Protein AF-A0A5W4PQY3-F1 (afdb_monomer)

Secondary structure (DSSP, 8-state):
---GGGGG-GGGS-BPPP-TTS---BPEEEEEEETTEEEEEEEEEEEETTEEEEEEE-HHHHHHHHHHHHHHTT-SS-EEEEEEE--SSSPPEEEEEEE-TT--EEEEEEEEETTTEEEEEEEE-PPPTT---EETTEEPPHHHHHHHHHHHHHHHHHHHHHHHHHHB------------------------------------PPPPPP---GGGG-

Structure (mmCIF, N/CA/C/O backbone):
data_AF-A0A5W4PQY3-F1
#
_entry.id   AF-A0A5W4PQY3-F1
#
loop_
_atom_site.group_PDB
_atom_site.id
_atom_site.type_symbol
_atom_site.label_atom_id
_atom_site.label_alt_id
_atom_site.label_comp_id
_atom_site.label_asym_id
_atom_site.label_entity_id
_atom_site.label_seq_id
_atom_site.pdbx_PDB_ins_code
_atom_site.Cartn_x
_atom_site.Cartn_y
_atom_site.Cartn_z
_atom_site.occupancy
_atom_site.B_iso_or_equiv
_atom_site.auth_seq_id
_atom_site.auth_comp_id
_atom_site.auth_asym_id
_atom_site.auth_atom_id
_atom_site.pdbx_PDB_model_num
ATOM 1 N N . MET A 1 1 ? -7.230 -20.351 -12.376 1.00 60.62 1 MET A N 1
ATOM 2 C CA . MET A 1 1 ? -7.470 -19.137 -13.188 1.00 60.62 1 MET A CA 1
ATOM 3 C C . MET A 1 1 ? -8.103 -18.070 -12.304 1.00 60.62 1 MET A C 1
ATOM 5 O O . MET A 1 1 ? -9.189 -18.294 -11.779 1.00 60.62 1 MET A O 1
ATOM 9 N N . ILE A 1 2 ? -7.406 -16.957 -12.074 1.00 67.31 2 ILE A N 1
ATOM 10 C CA . ILE A 1 2 ? -7.888 -15.862 -11.216 1.00 67.31 2 ILE A CA 1
ATOM 11 C C . ILE A 1 2 ? -8.865 -14.979 -12.002 1.00 67.31 2 ILE A C 1
ATOM 13 O O . ILE A 1 2 ? -8.592 -14.621 -13.146 1.00 67.31 2 ILE A O 1
ATOM 17 N N . ASN A 1 3 ? -10.001 -14.622 -11.389 1.00 73.69 3 ASN A N 1
ATOM 18 C CA . ASN A 1 3 ? -10.955 -13.672 -11.964 1.00 73.69 3 ASN A CA 1
ATOM 19 C C . ASN A 1 3 ? -10.299 -12.289 -12.088 1.00 73.69 3 ASN A C 1
ATOM 21 O O . ASN A 1 3 ? -10.125 -11.610 -11.081 1.00 73.69 3 ASN A O 1
ATOM 25 N N . GLN A 1 4 ? -9.967 -11.859 -13.307 1.00 73.00 4 GLN A N 1
ATOM 26 C CA . GLN A 1 4 ? -9.269 -10.590 -13.533 1.00 73.00 4 GLN A CA 1
ATOM 27 C C . GLN A 1 4 ? -10.113 -9.344 -13.214 1.00 73.00 4 GLN A C 1
ATOM 29 O O . GLN A 1 4 ? -9.564 -8.263 -13.010 1.00 73.00 4 GLN A O 1
ATOM 34 N N . GLU A 1 5 ? -11.434 -9.468 -13.081 1.00 77.38 5 GLU A N 1
ATOM 35 C CA . GLU A 1 5 ? -12.278 -8.349 -12.648 1.00 77.38 5 GLU A CA 1
ATOM 36 C C . GLU A 1 5 ? -11.970 -7.917 -11.206 1.00 77.38 5 GLU A C 1
ATOM 38 O O . GLU A 1 5 ? -12.204 -6.764 -10.845 1.00 77.38 5 GLU A O 1
ATOM 43 N N . ILE A 1 6 ? -11.356 -8.794 -10.399 1.00 75.44 6 ILE A N 1
ATOM 44 C CA . ILE A 1 6 ? -10.939 -8.466 -9.031 1.00 75.44 6 ILE A CA 1
ATOM 45 C C . ILE A 1 6 ? -9.954 -7.288 -8.993 1.00 75.44 6 ILE A C 1
ATOM 47 O O . ILE A 1 6 ? -9.989 -6.485 -8.065 1.00 75.44 6 ILE A O 1
ATOM 51 N N . PHE A 1 7 ? -9.128 -7.117 -10.035 1.00 71.31 7 PHE A N 1
ATOM 52 C CA . PHE A 1 7 ? -8.169 -6.014 -10.118 1.00 71.31 7 PHE A CA 1
ATOM 53 C C . PHE A 1 7 ? -8.853 -4.643 -10.285 1.00 71.31 7 PHE A C 1
ATOM 55 O O . PHE A 1 7 ? -8.230 -3.585 -10.127 1.00 71.31 7 PHE A O 1
ATOM 62 N N . LYS A 1 8 ? -10.152 -4.625 -10.610 1.00 77.38 8 LYS A N 1
ATOM 63 C CA . LYS A 1 8 ? -10.931 -3.394 -10.782 1.00 77.38 8 LYS A CA 1
ATOM 64 C C . LYS A 1 8 ? -11.553 -2.900 -9.478 1.00 77.38 8 LYS A C 1
ATOM 66 O O . LYS A 1 8 ? -11.796 -1.696 -9.377 1.00 77.38 8 LYS A O 1
ATOM 71 N N . ASP A 1 9 ? -11.741 -3.756 -8.473 1.00 84.44 9 ASP A N 1
ATOM 72 C CA . ASP A 1 9 ? -12.321 -3.340 -7.194 1.00 84.44 9 ASP A CA 1
ATOM 73 C C . ASP A 1 9 ? -11.346 -2.454 -6.412 1.00 84.44 9 ASP A C 1
ATOM 75 O O . ASP A 1 9 ? -10.331 -2.906 -5.887 1.00 84.44 9 ASP A O 1
ATOM 79 N N . LYS A 1 10 ? -11.666 -1.161 -6.325 1.00 84.50 10 LYS A N 1
ATOM 80 C CA . LYS A 1 10 ? -10.823 -0.154 -5.674 1.00 84.50 10 LYS A CA 1
ATOM 81 C C . LYS A 1 10 ? -10.609 -0.397 -4.180 1.00 84.50 10 LYS A C 1
ATOM 83 O O . LYS A 1 10 ? -9.601 0.066 -3.656 1.00 84.50 10 LYS A O 1
ATOM 88 N N . TRP A 1 11 ? -11.539 -1.068 -3.496 1.00 84.69 11 TRP A N 1
ATOM 89 C CA . TRP A 1 11 ? -11.459 -1.283 -2.048 1.00 84.69 11 TRP A CA 1
ATOM 90 C C . TRP A 1 11 ? -10.474 -2.391 -1.679 1.00 84.69 11 TRP A C 1
ATOM 92 O O . TRP A 1 11 ? -10.085 -2.503 -0.521 1.00 84.69 11 TRP A O 1
ATOM 102 N N . LEU A 1 12 ? -10.014 -3.156 -2.672 1.00 86.19 12 LEU A N 1
ATOM 10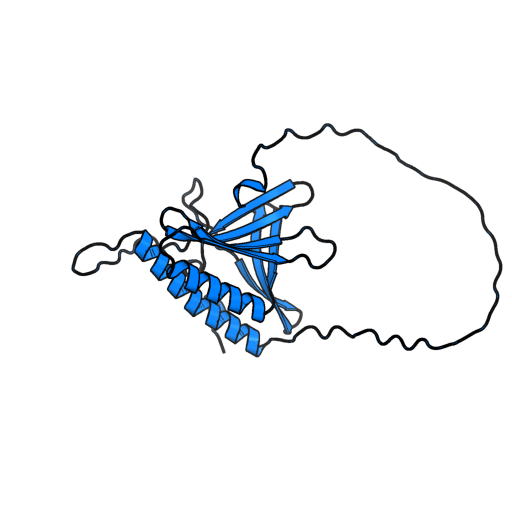3 C CA . LEU A 1 12 ? -8.934 -4.126 -2.521 1.00 86.19 12 LEU A CA 1
ATOM 104 C C . LEU A 1 12 ? -7.543 -3.494 -2.615 1.00 86.19 12 LEU A C 1
ATOM 106 O O . LEU A 1 12 ? -6.564 -4.225 -2.574 1.00 86.19 12 LEU A O 1
ATOM 110 N N . TYR A 1 13 ? -7.444 -2.170 -2.752 1.00 93.31 13 TYR A N 1
ATOM 111 C CA . TYR A 1 13 ? -6.189 -1.435 -2.895 1.00 93.31 13 TYR A CA 1
ATOM 112 C C . TYR A 1 13 ? -6.076 -0.337 -1.835 1.00 93.31 13 TYR A C 1
ATOM 114 O O . TYR A 1 13 ? -7.097 0.213 -1.410 1.00 93.31 13 TYR A O 1
ATOM 122 N N . PRO A 1 14 ? -4.851 0.049 -1.441 1.00 96.31 14 PRO A N 1
ATOM 123 C CA . PRO A 1 14 ? -4.657 1.260 -0.665 1.00 96.31 14 PRO A CA 1
ATOM 124 C C . PRO A 1 14 ? -5.004 2.480 -1.528 1.00 96.31 14 PRO A C 1
ATOM 126 O O . PRO A 1 14 ? -4.797 2.502 -2.747 1.00 96.31 14 PRO A O 1
ATOM 129 N N . GLN A 1 15 ? -5.562 3.501 -0.891 1.00 95.81 15 GLN A N 1
ATOM 130 C CA . GLN A 1 15 ? -6.154 4.657 -1.55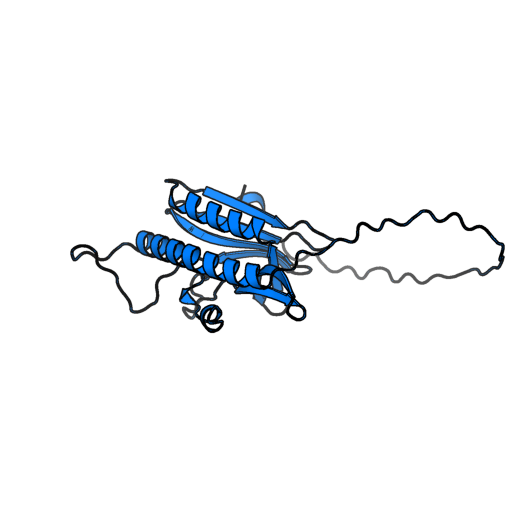0 1.00 95.81 15 GLN A CA 1
ATOM 131 C C . GLN A 1 15 ? -5.590 5.959 -0.998 1.00 95.81 15 GLN A C 1
ATOM 133 O O . GLN A 1 15 ? -5.249 6.050 0.174 1.00 95.81 15 GLN A O 1
ATOM 138 N N . THR A 1 16 ? -5.514 6.993 -1.828 1.00 95.88 16 THR A N 1
ATOM 139 C CA . THR A 1 16 ? -5.191 8.338 -1.357 1.00 95.88 16 THR A CA 1
ATOM 140 C C . THR A 1 16 ? -6.191 8.789 -0.300 1.00 95.88 16 THR A C 1
ATOM 142 O O . THR A 1 16 ? -7.350 8.365 -0.314 1.00 95.88 16 THR A O 1
ATOM 145 N N . GLU A 1 17 ? -5.784 9.749 0.524 1.00 92.25 17 GLU A N 1
ATOM 146 C CA . GLU A 1 17 ? -6.751 10.560 1.257 1.00 92.25 17 GLU A CA 1
ATOM 147 C C . GLU A 1 17 ? -7.801 11.159 0.304 1.00 92.25 17 GLU A C 1
ATOM 149 O O . GLU A 1 17 ? -7.513 11.355 -0.893 1.00 92.25 17 GLU A O 1
ATOM 154 N N . PRO A 1 18 ? -9.019 11.425 0.803 1.00 90.75 18 PRO A N 1
ATOM 155 C CA . PRO A 1 18 ? -10.056 12.062 0.011 1.00 90.75 18 PRO A CA 1
ATOM 156 C C . PRO A 1 18 ? -9.611 13.437 -0.508 1.00 90.75 18 PRO A C 1
ATOM 158 O O . PRO A 1 18 ? -9.044 14.238 0.230 1.00 90.75 18 PRO A O 1
ATOM 161 N N . ASP A 1 19 ? -9.889 13.721 -1.780 1.00 89.69 19 ASP A N 1
ATOM 162 C CA . ASP A 1 19 ? -9.742 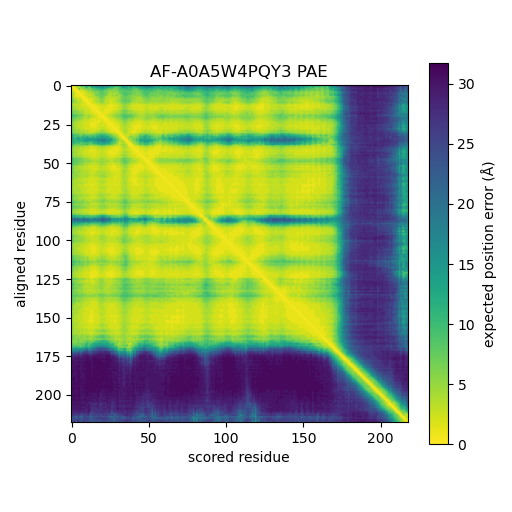15.064 -2.344 1.00 89.69 19 ASP A CA 1
ATOM 163 C C . ASP A 1 19 ? -10.828 16.023 -1.809 1.00 89.69 19 ASP A C 1
ATOM 165 O O . ASP A 1 19 ? -11.709 15.637 -1.039 1.00 89.69 19 ASP A O 1
ATOM 169 N N . GLN A 1 20 ? -10.813 17.283 -2.255 1.00 89.56 20 GLN A N 1
ATOM 170 C CA . GLN A 1 20 ? -11.826 18.286 -1.881 1.00 89.56 20 GLN A CA 1
ATOM 171 C C . GLN A 1 20 ? -13.267 17.877 -2.247 1.00 89.56 20 GLN A C 1
ATOM 173 O O . GLN A 1 20 ? -14.223 18.415 -1.698 1.00 89.56 20 GLN A O 1
ATOM 178 N N . GLN A 1 21 ? -13.437 16.920 -3.163 1.00 90.62 21 GLN A N 1
ATOM 179 C CA . GLN A 1 21 ? -14.727 16.355 -3.568 1.00 90.62 21 GLN A CA 1
ATOM 180 C C . GLN A 1 21 ? -15.010 15.013 -2.871 1.00 90.62 21 GLN A C 1
ATOM 182 O O . GLN A 1 21 ? -15.917 14.278 -3.263 1.00 90.62 21 GLN A O 1
ATOM 187 N N . ASN A 1 22 ? -14.240 14.684 -1.830 1.00 85.94 22 ASN A N 1
ATOM 188 C CA . ASN A 1 22 ? -14.333 13.463 -1.042 1.00 85.94 22 ASN A CA 1
ATOM 189 C C . ASN A 1 22 ? -14.115 12.170 -1.862 1.00 85.94 22 ASN A C 1
ATOM 191 O O . ASN A 1 22 ? -14.629 11.094 -1.513 1.00 85.94 22 ASN A O 1
ATOM 195 N N . ARG A 1 23 ? -13.366 12.270 -2.968 1.00 89.00 23 ARG A N 1
ATOM 196 C CA . ARG A 1 23 ? -13.000 11.150 -3.842 1.00 89.00 23 ARG A CA 1
ATOM 197 C C . ARG A 1 23 ? -11.608 10.651 -3.504 1.00 89.00 23 ARG A C 1
ATOM 199 O O . ARG A 1 23 ? -10.696 11.426 -3.246 1.00 89.00 23 ARG A O 1
ATOM 206 N N . THR A 1 24 ? -11.436 9.345 -3.589 1.00 92.38 24 THR A N 1
ATOM 207 C CA . THR A 1 24 ? -10.166 8.661 -3.357 1.00 92.38 24 THR A CA 1
ATOM 208 C C . THR A 1 24 ? -9.679 8.019 -4.651 1.00 92.38 24 THR A C 1
ATOM 210 O O . THR A 1 24 ? -10.480 7.637 -5.512 1.00 92.38 24 THR A O 1
ATOM 213 N N . ARG A 1 25 ? -8.359 7.892 -4.806 1.00 92.88 25 ARG A N 1
ATOM 214 C CA . ARG A 1 25 ? -7.731 7.184 -5.931 1.00 92.88 25 ARG A CA 1
ATOM 215 C C . ARG A 1 25 ? -6.921 6.012 -5.401 1.00 92.88 25 ARG A C 1
ATOM 217 O O . ARG A 1 25 ? -6.204 6.170 -4.421 1.00 92.88 25 ARG A O 1
ATOM 224 N N . LYS A 1 26 ? -7.022 4.846 -6.036 1.00 94.12 26 LYS A N 1
ATOM 225 C CA . LYS A 1 26 ? -6.205 3.686 -5.662 1.00 94.12 26 LYS A CA 1
ATOM 226 C C . LYS A 1 26 ? -4.761 3.840 -6.139 1.00 94.12 26 LYS A C 1
ATOM 228 O O . LYS A 1 26 ? -4.518 4.487 -7.160 1.00 94.12 26 LYS A O 1
ATOM 233 N N . LEU A 1 27 ? -3.828 3.205 -5.437 1.00 95.88 27 LEU A N 1
ATOM 234 C CA . LEU A 1 27 ? -2.533 2.856 -6.015 1.00 95.88 27 LEU A CA 1
ATOM 235 C C . LEU A 1 27 ? -2.781 1.828 -7.123 1.00 95.88 27 LEU A C 1
ATOM 237 O O . LEU A 1 27 ? -3.397 0.790 -6.873 1.00 95.88 27 LEU A O 1
ATOM 241 N N . ASN A 1 28 ? -2.332 2.107 -8.345 1.00 93.31 28 ASN A N 1
ATOM 242 C CA . ASN A 1 28 ? -2.475 1.140 -9.426 1.00 93.31 28 ASN A CA 1
ATOM 243 C C . ASN A 1 28 ? -1.415 0.057 -9.252 1.00 93.31 28 ASN A C 1
ATOM 245 O O . ASN A 1 28 ? -0.233 0.381 -9.157 1.00 93.31 28 ASN A O 1
ATOM 249 N N . ILE A 1 29 ? -1.843 -1.204 -9.223 1.00 91.44 29 ILE A N 1
ATOM 250 C CA . ILE A 1 29 ? -0.957 -2.367 -9.186 1.00 91.44 29 ILE A CA 1
ATOM 251 C C . ILE A 1 29 ? -1.429 -3.326 -10.268 1.00 91.44 29 ILE A C 1
ATOM 253 O O . ILE A 1 29 ? -2.561 -3.814 -10.213 1.00 91.44 29 ILE A O 1
ATOM 257 N N . GLU A 1 30 ? -0.573 -3.560 -11.252 1.00 87.56 30 GLU A N 1
ATOM 258 C CA . GLU A 1 30 ? -0.889 -4.352 -12.437 1.00 87.56 30 GLU A CA 1
ATOM 259 C C . GLU A 1 30 ? 0.306 -5.225 -12.845 1.00 87.56 30 GLU A C 1
ATOM 261 O O . GLU A 1 30 ? 1.456 -4.815 -12.653 1.00 87.56 30 GLU A O 1
ATOM 266 N N . PRO A 1 31 ? 0.069 -6.427 -13.396 1.00 85.12 31 PRO A N 1
ATOM 267 C CA . PRO A 1 31 ? 1.108 -7.178 -14.089 1.00 85.12 31 PRO A CA 1
ATOM 268 C C . PRO A 1 31 ? 1.670 -6.334 -15.242 1.00 85.12 31 PRO A C 1
ATOM 270 O O . PRO A 1 31 ? 0.906 -5.775 -16.029 1.00 85.12 31 PRO A O 1
ATOM 273 N N . ASN A 1 32 ? 2.993 -6.231 -15.357 1.00 82.19 32 ASN A N 1
ATOM 274 C CA . ASN A 1 32 ? 3.639 -5.617 -16.516 1.00 82.19 32 ASN A CA 1
ATOM 275 C C . ASN A 1 32 ? 3.676 -6.626 -17.671 1.00 82.19 32 ASN A C 1
ATOM 277 O O . ASN A 1 32 ? 4.706 -7.256 -17.919 1.00 82.19 32 ASN A O 1
ATOM 281 N N . ASP A 1 33 ? 2.516 -6.825 -18.290 1.00 73.06 33 ASP A N 1
ATOM 282 C CA . ASP A 1 33 ? 2.299 -7.761 -19.390 1.00 73.06 33 ASP A CA 1
ATOM 283 C C . ASP A 1 33 ? 2.787 -7.157 -20.714 1.00 73.06 33 ASP A C 1
ATOM 285 O O . ASP A 1 33 ? 2.400 -6.046 -21.094 1.00 73.06 33 ASP A O 1
ATOM 289 N N . PHE A 1 34 ? 3.646 -7.892 -21.415 1.00 67.69 34 PHE A N 1
ATOM 290 C CA . PHE A 1 34 ? 4.034 -7.611 -22.786 1.00 67.69 34 PHE A CA 1
ATOM 291 C C . PHE A 1 34 ? 3.858 -8.882 -23.623 1.00 67.69 34 PHE A C 1
ATOM 293 O O . PHE A 1 34 ? 4.607 -9.844 -23.481 1.00 67.69 34 PHE A O 1
ATOM 300 N N . ASN A 1 35 ? 2.870 -8.879 -24.524 1.00 66.19 35 ASN A N 1
ATOM 301 C CA . ASN A 1 35 ? 2.546 -10.004 -25.411 1.00 66.19 35 ASN A CA 1
ATOM 302 C C . ASN A 1 35 ? 2.241 -11.337 -24.689 1.00 66.19 35 ASN A C 1
ATOM 304 O O . ASN A 1 35 ? 2.515 -12.405 -25.233 1.00 66.19 35 ASN A O 1
ATOM 308 N N . GLY A 1 36 ? 1.641 -11.292 -23.494 1.00 64.81 36 GLY A N 1
ATOM 309 C CA . GLY A 1 36 ? 1.283 -12.472 -22.700 1.00 64.81 36 GLY A CA 1
ATOM 310 C C . GLY A 1 36 ? 2.377 -12.932 -21.736 1.00 64.81 36 GLY A C 1
ATOM 311 O O . GLY A 1 36 ? 2.120 -13.810 -20.910 1.00 64.81 36 GLY A O 1
ATOM 312 N N . ASP A 1 37 ? 3.556 -12.313 -21.808 1.00 68.94 37 ASP A N 1
ATOM 313 C CA . ASP A 1 37 ? 4.675 -12.553 -20.910 1.00 68.94 37 ASP A CA 1
ATOM 314 C C . ASP A 1 37 ? 4.727 -11.451 -19.862 1.00 68.94 37 ASP A C 1
ATOM 316 O O . ASP A 1 37 ? 4.658 -10.262 -20.180 1.00 68.94 37 ASP A O 1
ATOM 320 N N . VAL A 1 38 ? 4.852 -11.840 -18.594 1.00 75.31 38 VAL A N 1
ATOM 321 C CA . VAL A 1 38 ? 4.927 -10.876 -17.499 1.00 75.31 38 VAL A CA 1
ATOM 322 C C . VAL A 1 38 ? 6.289 -10.945 -16.826 1.00 75.31 38 VAL A C 1
ATOM 324 O O . VAL A 1 38 ? 6.689 -11.983 -16.302 1.00 75.31 38 VAL A O 1
ATOM 327 N N . GLU A 1 39 ? 6.986 -9.810 -16.805 1.00 78.31 39 GLU A N 1
ATOM 328 C CA . GLU A 1 39 ? 8.339 -9.703 -16.241 1.00 78.31 39 GLU A CA 1
ATOM 329 C C . GLU A 1 39 ? 8.352 -9.123 -14.816 1.00 78.31 39 GLU A C 1
ATOM 331 O O . GLU A 1 39 ? 9.280 -9.363 -14.048 1.00 78.31 39 GLU A O 1
ATOM 336 N N . THR A 1 40 ? 7.361 -8.302 -14.455 1.00 86.81 40 THR A N 1
ATOM 337 C CA . THR A 1 40 ? 7.310 -7.576 -13.170 1.00 86.81 40 THR A CA 1
ATOM 338 C C . THR A 1 40 ? 5.870 -7.240 -12.772 1.00 86.81 40 THR A C 1
ATOM 340 O O . THR A 1 40 ? 4.970 -7.259 -13.610 1.00 86.81 40 THR A O 1
ATOM 343 N N . MET A 1 41 ? 5.650 -6.870 -11.508 1.00 90.00 41 MET A N 1
ATOM 344 C CA . MET A 1 41 ? 4.483 -6.076 -11.109 1.00 90.00 41 MET A CA 1
ATOM 345 C C . MET A 1 41 ? 4.826 -4.597 -11.175 1.00 90.00 41 MET A C 1
ATOM 347 O O . MET A 1 41 ? 5.875 -4.169 -10.691 1.00 90.00 41 MET A O 1
ATOM 351 N N . LYS A 1 42 ? 3.909 -3.804 -11.711 1.00 91.38 42 LYS A N 1
ATOM 352 C CA . LYS A 1 42 ? 4.026 -2.356 -11.795 1.00 91.38 42 LYS A CA 1
ATOM 353 C C . LYS A 1 42 ? 3.101 -1.700 -10.780 1.00 91.38 42 LYS A C 1
ATOM 355 O O . LYS A 1 42 ? 1.888 -1.881 -10.824 1.00 91.38 42 LYS A O 1
ATOM 360 N N . PHE A 1 43 ? 3.686 -0.890 -9.910 1.00 94.94 43 PHE A N 1
ATOM 361 C CA . PHE A 1 43 ? 3.010 0.033 -9.010 1.00 94.94 43 PHE A CA 1
ATOM 362 C C . PHE A 1 43 ? 3.071 1.423 -9.631 1.00 94.94 43 PHE A C 1
ATOM 364 O O . PHE A 1 43 ? 4.141 1.874 -10.042 1.00 94.94 43 PHE A O 1
ATOM 371 N N . SER A 1 44 ? 1.943 2.115 -9.748 1.00 95.25 44 SER A N 1
ATOM 372 C CA . SER A 1 44 ? 1.944 3.423 -10.399 1.00 95.25 44 SER A CA 1
ATOM 373 C C . SER A 1 44 ? 0.885 4.381 -9.894 1.00 95.25 44 SER A C 1
ATOM 375 O O . SER A 1 44 ? -0.176 3.995 -9.398 1.00 95.25 44 SER A O 1
ATOM 377 N N . TYR A 1 45 ? 1.186 5.664 -10.061 1.00 96.50 45 TYR A N 1
ATOM 378 C CA . TYR A 1 45 ? 0.262 6.747 -9.780 1.00 96.50 45 TYR A CA 1
ATOM 379 C C . TYR A 1 45 ? 0.519 7.933 -10.706 1.00 96.50 45 TYR A C 1
ATOM 381 O O . TYR A 1 45 ? 1.665 8.245 -11.021 1.00 96.50 45 TYR A O 1
ATOM 389 N N . SER A 1 46 ? -0.558 8.599 -11.122 1.00 95.44 46 SER A N 1
ATOM 390 C CA . SER A 1 46 ? -0.519 9.815 -11.933 1.00 95.44 46 SER A CA 1
ATOM 391 C C . SER A 1 46 ? -1.056 10.992 -11.120 1.00 95.44 46 SER A C 1
ATOM 393 O O . SER A 1 46 ? -2.196 10.965 -10.646 1.00 95.44 46 SER A O 1
ATOM 395 N N . PHE A 1 47 ? -0.221 12.020 -10.977 1.00 93.75 47 PHE A N 1
ATOM 396 C CA . PHE A 1 47 ? -0.557 13.309 -10.366 1.00 93.75 47 PHE A CA 1
ATOM 397 C C . PHE A 1 47 ? -1.331 14.201 -11.343 1.00 93.75 47 PHE A C 1
ATOM 399 O O . PHE A 1 47 ? -2.199 14.971 -10.942 1.00 93.75 47 PHE A O 1
ATOM 406 N N . GLY A 1 48 ? -1.069 14.021 -12.635 1.00 91.81 48 GLY A N 1
ATOM 407 C CA . GLY A 1 48 ? -1.656 14.765 -13.736 1.00 91.81 48 GLY A CA 1
ATOM 408 C C . GLY A 1 48 ? 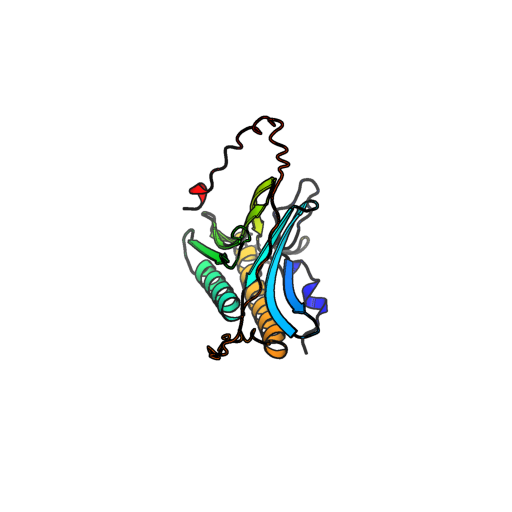-1.203 14.204 -15.082 1.00 91.81 48 GLY A C 1
ATOM 409 O O . GLY A 1 48 ? -0.496 13.192 -15.161 1.00 91.81 48 GLY A O 1
ATOM 410 N N . LYS A 1 49 ? -1.617 14.862 -16.167 1.00 92.00 49 LYS A N 1
ATOM 411 C CA . LYS A 1 49 ? -1.238 14.471 -17.530 1.00 92.00 49 LYS A CA 1
ATOM 412 C C . LYS A 1 49 ? 0.282 14.581 -17.697 1.00 92.00 49 LYS A C 1
ATOM 414 O O . LYS A 1 49 ? 0.822 15.673 -17.622 1.00 92.00 49 LYS A O 1
ATOM 419 N N . GLY A 1 50 ? 0.949 13.454 -17.950 1.00 89.50 50 GLY A N 1
ATOM 420 C CA . GLY A 1 50 ? 2.412 13.387 -18.085 1.00 89.50 50 GLY A CA 1
ATOM 421 C C . GLY A 1 50 ? 3.176 13.298 -16.758 1.00 89.50 50 GLY A C 1
ATOM 422 O O . GLY A 1 50 ? 4.376 13.058 -16.771 1.00 89.50 50 GLY A O 1
ATOM 423 N N . GLU A 1 51 ? 2.490 13.403 -15.618 1.00 93.56 51 GLU A N 1
ATOM 424 C CA . GLU A 1 51 ? 3.102 13.405 -14.287 1.00 93.56 51 GLU A CA 1
ATOM 425 C C . GLU A 1 51 ? 2.860 12.062 -13.591 1.00 93.56 51 GLU A C 1
ATOM 427 O O . GLU A 1 51 ? 2.019 11.944 -12.697 1.00 93.56 51 GLU A O 1
ATOM 432 N N . GLY A 1 52 ? 3.539 11.014 -14.061 1.00 93.75 52 GLY A N 1
ATOM 433 C CA . GLY A 1 52 ? 3.390 9.653 -13.545 1.00 93.75 52 GLY A CA 1
ATOM 434 C C . GLY A 1 52 ? 4.653 9.131 -12.872 1.00 93.75 52 GLY A C 1
ATOM 435 O O . GLY A 1 52 ? 5.746 9.290 -13.407 1.00 93.75 52 GLY A O 1
ATOM 436 N N . LEU A 1 53 ? 4.483 8.446 -11.742 1.00 94.94 53 LEU A N 1
ATOM 437 C CA . LEU A 1 53 ? 5.519 7.611 -11.139 1.00 94.94 53 LEU A CA 1
ATOM 438 C C . LEU A 1 53 ? 5.199 6.138 -11.388 1.00 94.94 53 LEU A C 1
ATOM 440 O O . LEU A 1 53 ? 4.048 5.710 -11.259 1.00 94.94 53 LEU A O 1
ATOM 444 N N . TYR A 1 54 ? 6.232 5.373 -11.736 1.00 93.50 54 TYR A N 1
ATOM 445 C CA . TYR A 1 54 ? 6.131 3.968 -12.114 1.00 93.50 54 TYR A CA 1
ATOM 446 C C . TYR A 1 54 ? 7.248 3.179 -11.437 1.00 93.50 54 TYR A C 1
ATOM 448 O O . TYR A 1 54 ? 8.418 3.333 -11.776 1.00 93.50 54 TYR A O 1
ATOM 456 N N . PHE A 1 55 ? 6.879 2.335 -10.484 1.00 94.12 55 PHE A N 1
ATOM 457 C CA . PHE A 1 55 ? 7.782 1.431 -9.793 1.00 94.12 55 PHE A CA 1
ATOM 458 C C . PHE A 1 55 ? 7.502 0.001 -10.257 1.00 94.12 55 PHE A C 1
ATOM 460 O O . PHE A 1 55 ? 6.443 -0.551 -9.966 1.00 94.12 55 PHE A O 1
ATOM 467 N N . SER A 1 56 ? 8.437 -0.595 -10.993 1.00 90.88 56 SER A N 1
ATOM 468 C CA . SER A 1 56 ? 8.347 -1.994 -11.420 1.00 90.88 56 SER A CA 1
ATOM 469 C C . SER A 1 56 ? 9.218 -2.876 -10.535 1.00 90.88 56 SER A C 1
ATOM 471 O O . SER A 1 56 ? 10.396 -2.569 -10.335 1.00 90.88 56 SER A O 1
ATOM 473 N N . ALA A 1 57 ? 8.647 -3.974 -10.045 1.00 90.81 57 ALA A N 1
ATOM 474 C CA . ALA A 1 57 ? 9.294 -4.912 -9.140 1.00 90.81 57 ALA A CA 1
ATOM 475 C C . ALA A 1 57 ? 9.180 -6.358 -9.652 1.00 90.81 57 ALA A C 1
ATOM 477 O O . ALA A 1 57 ? 8.084 -6.784 -10.029 1.00 90.81 57 ALA A O 1
ATOM 478 N N . PRO A 1 58 ? 10.278 -7.137 -9.656 1.00 88.88 58 PRO A N 1
ATOM 479 C CA . PRO A 1 58 ? 10.201 -8.575 -9.881 1.00 88.88 58 PRO A CA 1
ATOM 480 C C . PRO A 1 58 ? 9.513 -9.258 -8.697 1.00 88.88 58 PRO A C 1
ATOM 482 O O . PRO A 1 58 ? 9.421 -8.701 -7.599 1.00 88.88 58 PRO A O 1
ATOM 485 N N . ILE A 1 59 ? 9.085 -10.503 -8.900 1.00 88.94 59 ILE A N 1
ATOM 486 C CA . ILE A 1 59 ? 8.285 -11.228 -7.911 1.00 88.94 59 ILE A CA 1
ATOM 487 C C . ILE A 1 59 ? 8.943 -11.330 -6.529 1.00 88.94 59 ILE A C 1
ATOM 489 O O . ILE A 1 59 ? 8.262 -11.179 -5.516 1.00 88.94 59 ILE A O 1
ATOM 493 N N . THR A 1 60 ? 10.265 -11.507 -6.473 1.00 90.31 60 THR A N 1
ATOM 494 C CA . THR A 1 60 ? 11.022 -11.554 -5.214 1.00 90.31 60 THR A CA 1
ATOM 495 C C . THR A 1 60 ? 10.837 -10.274 -4.404 1.00 90.31 60 THR A C 1
ATOM 497 O O . THR A 1 60 ? 10.533 -10.339 -3.219 1.00 90.31 60 THR A O 1
ATOM 500 N N . VAL A 1 61 ? 10.925 -9.109 -5.054 1.00 93.69 61 VAL A N 1
ATOM 501 C CA . VAL A 1 61 ? 10.722 -7.810 -4.394 1.00 93.69 61 VAL A CA 1
ATOM 502 C C . VAL A 1 61 ? 9.262 -7.643 -3.972 1.00 93.69 61 VAL A C 1
ATOM 504 O O . VAL A 1 61 ? 8.993 -7.124 -2.893 1.00 93.69 61 VAL A O 1
ATOM 507 N N . CYS A 1 62 ? 8.302 -8.127 -4.767 1.00 94.75 62 CYS A N 1
ATOM 508 C CA . CYS A 1 62 ? 6.893 -8.111 -4.372 1.00 94.75 62 CYS A CA 1
ATOM 509 C C . CYS A 1 62 ? 6.612 -8.949 -3.116 1.00 94.75 62 CYS A C 1
ATOM 511 O O . CYS A 1 62 ? 5.820 -8.524 -2.275 1.00 94.75 62 CYS A O 1
ATOM 513 N N . ARG A 1 63 ? 7.274 -10.101 -2.961 1.00 94.75 63 ARG A N 1
ATOM 514 C CA . ARG A 1 63 ? 7.194 -10.910 -1.735 1.00 94.75 63 ARG A CA 1
ATOM 515 C C . ARG A 1 63 ? 7.793 -10.167 -0.538 1.00 94.75 63 ARG A C 1
ATOM 517 O O . ARG A 1 63 ? 7.151 -10.098 0.503 1.00 94.75 63 ARG A O 1
ATOM 524 N N . THR A 1 64 ? 8.933 -9.498 -0.706 1.00 96.88 64 THR A N 1
ATOM 525 C CA . THR A 1 64 ? 9.513 -8.659 0.361 1.00 96.88 64 THR A CA 1
ATOM 526 C C . THR A 1 64 ? 8.620 -7.465 0.726 1.00 96.88 64 THR A C 1
ATOM 528 O O . THR A 1 64 ? 8.556 -7.073 1.886 1.00 96.88 64 THR A O 1
ATOM 531 N N . ILE A 1 65 ? 7.871 -6.896 -0.225 1.00 97.44 65 ILE A N 1
ATOM 532 C CA . ILE A 1 65 ? 6.860 -5.858 0.057 1.00 97.44 65 ILE A CA 1
ATOM 533 C C . ILE A 1 65 ? 5.729 -6.410 0.942 1.00 97.44 65 ILE A C 1
ATOM 535 O O . ILE A 1 65 ? 5.271 -5.714 1.850 1.00 97.44 65 ILE A O 1
ATOM 539 N N . ILE A 1 66 ? 5.287 -7.652 0.708 1.00 96.81 66 ILE A N 1
ATOM 540 C CA . ILE A 1 66 ? 4.303 -8.330 1.569 1.00 96.81 66 ILE A CA 1
ATOM 541 C C . ILE A 1 66 ? 4.862 -8.512 2.978 1.00 96.81 66 ILE A C 1
ATOM 543 O O . ILE A 1 66 ? 4.198 -8.142 3.944 1.00 96.81 66 ILE A O 1
ATOM 547 N N . GLU A 1 67 ? 6.080 -9.037 3.098 1.00 96.94 67 GLU A N 1
ATOM 548 C CA . GLU A 1 67 ? 6.751 -9.222 4.388 1.00 96.94 67 GLU A CA 1
ATOM 549 C C . GLU A 1 67 ? 6.880 -7.890 5.139 1.00 96.94 67 GLU A C 1
ATOM 551 O O . GLU A 1 67 ? 6.491 -7.800 6.302 1.00 96.94 67 GLU A O 1
ATOM 556 N N . ALA A 1 68 ? 7.286 -6.819 4.453 1.00 97.31 68 ALA A N 1
ATOM 557 C CA . ALA A 1 68 ? 7.386 -5.482 5.032 1.00 97.31 68 ALA A CA 1
ATOM 558 C C . ALA A 1 68 ? 6.038 -4.950 5.545 1.00 97.31 68 ALA A C 1
ATOM 560 O O . ALA A 1 68 ? 5.982 -4.327 6.607 1.00 97.31 68 ALA A O 1
ATOM 561 N N . LEU A 1 69 ? 4.937 -5.206 4.827 1.00 97.00 69 LEU A N 1
ATOM 562 C CA . LEU A 1 69 ? 3.589 -4.860 5.289 1.00 97.00 69 LEU A CA 1
ATOM 563 C C . LEU A 1 69 ? 3.197 -5.677 6.524 1.00 97.00 69 LEU A C 1
ATOM 565 O O . LEU A 1 69 ? 2.627 -5.128 7.467 1.00 97.00 69 LEU A O 1
ATOM 569 N N . GLN A 1 70 ? 3.504 -6.974 6.544 1.00 97.06 70 GLN A N 1
ATOM 570 C CA . GLN A 1 70 ? 3.230 -7.827 7.698 1.00 97.06 70 GLN A CA 1
ATOM 571 C C . GLN A 1 70 ? 4.032 -7.390 8.932 1.00 97.06 70 GLN A C 1
ATOM 573 O O . GLN A 1 70 ? 3.465 -7.315 10.021 1.00 97.06 70 GLN A O 1
ATOM 578 N N . ASP A 1 71 ? 5.315 -7.068 8.771 1.00 95.56 71 ASP A N 1
ATOM 579 C CA . ASP A 1 71 ? 6.184 -6.589 9.849 1.00 95.56 71 ASP A CA 1
ATOM 580 C C . ASP A 1 71 ? 5.747 -5.228 10.370 1.00 95.56 71 ASP A C 1
ATOM 582 O O . ASP A 1 71 ? 5.674 -5.022 11.582 1.00 95.56 71 ASP A O 1
ATOM 586 N N . CYS A 1 72 ? 5.377 -4.322 9.465 1.00 94.38 72 CYS A N 1
ATOM 587 C CA . CYS A 1 72 ? 4.794 -3.035 9.812 1.00 94.38 72 CYS A CA 1
ATOM 588 C C . CYS A 1 72 ? 3.615 -3.214 10.785 1.00 94.38 72 CYS A C 1
ATOM 590 O O . CYS A 1 72 ? 3.617 -2.632 11.869 1.00 94.38 72 CYS A O 1
ATOM 592 N N . LEU A 1 73 ? 2.678 -4.112 10.469 1.00 96.25 73 LEU A N 1
ATOM 593 C CA . LEU A 1 73 ? 1.505 -4.405 11.303 1.00 96.25 73 LEU A CA 1
ATOM 594 C C . LEU A 1 73 ? 1.823 -5.078 12.653 1.00 96.25 73 LEU A C 1
ATOM 596 O O . LEU A 1 73 ? 0.924 -5.199 13.483 1.00 96.25 73 LEU A O 1
ATOM 600 N N . ARG A 1 74 ? 3.056 -5.549 12.881 1.00 95.56 74 ARG A N 1
ATOM 601 C CA . ARG A 1 74 ? 3.494 -6.154 14.155 1.00 95.56 74 ARG A CA 1
ATOM 602 C C . ARG A 1 74 ? 4.218 -5.167 15.069 1.00 95.56 74 ARG A C 1
ATOM 604 O O . ARG A 1 74 ? 4.269 -5.395 16.273 1.00 95.56 74 ARG A O 1
ATOM 611 N N . LYS A 1 75 ? 4.798 -4.099 14.517 1.00 94.00 75 LYS A N 1
ATOM 612 C CA . LYS A 1 75 ? 5.559 -3.108 15.292 1.00 94.00 75 LYS A CA 1
ATOM 613 C C . LYS A 1 75 ? 4.642 -2.228 16.138 1.00 94.00 75 LYS A C 1
ATOM 615 O O . LYS A 1 75 ? 3.532 -1.931 15.731 1.00 94.00 75 LYS A O 1
ATOM 620 N N . SER A 1 76 ? 5.106 -1.764 17.291 1.00 94.88 76 SER A N 1
ATOM 621 C CA . SER A 1 76 ? 4.351 -0.842 18.159 1.00 94.88 76 SER A CA 1
ATOM 622 C C . SER A 1 76 ? 4.729 0.629 17.957 1.00 94.88 76 SER A C 1
ATOM 624 O O . SER A 1 76 ? 4.356 1.476 18.760 1.00 94.88 76 SER A O 1
ATOM 626 N N . GLU A 1 77 ? 5.499 0.928 16.914 1.00 95.69 77 GLU A N 1
ATOM 627 C CA . GLU A 1 77 ? 6.090 2.238 16.650 1.00 95.69 77 GLU A CA 1
ATOM 628 C C . GLU A 1 77 ? 6.125 2.533 15.147 1.00 95.69 77 GLU A C 1
ATOM 630 O O . GLU A 1 77 ? 5.948 1.632 14.315 1.00 95.69 77 GLU A O 1
ATOM 635 N N . LYS A 1 78 ? 6.382 3.799 14.801 1.00 95.75 78 LYS A N 1
ATOM 636 C CA . LYS A 1 78 ? 6.634 4.225 13.423 1.00 95.75 78 LYS A CA 1
ATOM 637 C C . LYS A 1 78 ? 7.750 3.377 12.814 1.00 95.75 78 LYS A C 1
ATOM 639 O O . LYS A 1 78 ? 8.811 3.184 13.398 1.00 95.75 78 LYS A O 1
ATOM 644 N N . SER A 1 79 ? 7.516 2.882 11.605 1.00 94.94 79 SER A N 1
ATOM 645 C CA . SER A 1 79 ? 8.499 2.092 10.868 1.00 94.94 79 SER A CA 1
ATOM 646 C C . SER A 1 79 ? 8.251 2.231 9.384 1.00 94.94 79 SER A C 1
ATOM 648 O O . SER A 1 79 ? 7.105 2.180 8.940 1.00 94.94 79 SER A O 1
ATOM 650 N N . MET A 1 80 ? 9.329 2.351 8.617 1.00 95.50 80 MET A N 1
ATOM 651 C CA . MET A 1 80 ? 9.277 2.480 7.167 1.00 95.50 80 MET A CA 1
ATOM 652 C C . MET A 1 80 ? 10.370 1.625 6.533 1.00 95.50 80 MET A C 1
ATOM 654 O O . MET A 1 80 ? 11.476 1.532 7.058 1.00 95.50 80 MET A O 1
ATOM 658 N N . LEU A 1 81 ? 10.050 1.010 5.400 1.00 97.19 81 LEU A N 1
ATOM 659 C CA . LEU A 1 81 ? 10.996 0.321 4.537 1.00 97.19 81 LEU A CA 1
ATOM 660 C C . LEU A 1 81 ? 10.841 0.864 3.116 1.00 97.19 81 LEU A C 1
ATOM 662 O O . LEU A 1 81 ? 9.729 0.934 2.587 1.00 97.19 81 LEU A O 1
ATOM 666 N N . LYS A 1 82 ? 11.958 1.270 2.513 1.00 97.12 82 LYS A N 1
ATOM 667 C CA . LYS A 1 82 ? 12.013 1.876 1.181 1.00 97.12 82 LYS A CA 1
ATOM 668 C C . LYS A 1 82 ? 12.620 0.895 0.185 1.00 97.12 82 LYS A C 1
ATOM 670 O O . LYS A 1 82 ? 13.702 0.363 0.407 1.00 97.12 82 LYS A O 1
ATOM 675 N N . PHE A 1 83 ? 11.932 0.713 -0.931 1.00 96.62 83 PHE A N 1
ATOM 676 C CA . PHE A 1 83 ? 12.374 -0.056 -2.084 1.00 96.62 83 PHE A CA 1
ATOM 677 C C . PHE A 1 83 ? 12.622 0.917 -3.230 1.00 96.62 83 PHE A C 1
ATOM 679 O O . PHE A 1 83 ? 11.675 1.533 -3.713 1.00 96.62 83 PHE A O 1
ATOM 686 N N . THR A 1 84 ? 13.865 1.057 -3.676 1.00 94.06 84 THR A N 1
ATOM 687 C CA . THR A 1 84 ? 14.218 1.945 -4.792 1.00 94.06 84 THR A CA 1
ATOM 688 C C . THR A 1 84 ? 14.573 1.110 -6.012 1.00 94.06 84 THR A C 1
ATOM 690 O O . THR A 1 84 ? 15.349 0.162 -5.912 1.00 94.06 84 THR A O 1
ATOM 693 N N . ASN A 1 85 ? 14.017 1.461 -7.169 1.00 84.88 85 ASN A N 1
ATOM 694 C CA . ASN A 1 85 ? 14.497 0.947 -8.444 1.00 84.88 85 ASN A CA 1
ATOM 695 C C . ASN A 1 85 ? 15.433 1.989 -9.067 1.00 84.88 85 ASN A C 1
ATOM 697 O O . ASN A 1 85 ? 14.984 3.064 -9.464 1.00 84.88 85 ASN A O 1
ATOM 701 N N . GLU A 1 86 ? 16.720 1.659 -9.130 1.00 78.94 86 GLU A N 1
ATOM 702 C CA . GLU A 1 86 ? 17.780 2.502 -9.704 1.00 78.94 86 GLU A CA 1
ATOM 703 C C . GLU A 1 86 ? 18.188 2.045 -11.116 1.00 78.94 86 GLU A C 1
ATOM 705 O O . GLU A 1 86 ? 19.177 2.513 -11.673 1.00 78.94 86 GLU A O 1
ATOM 710 N N . ASN A 1 87 ? 17.452 1.105 -11.721 1.00 64.00 87 ASN A N 1
ATOM 711 C CA . ASN A 1 87 ? 17.873 0.499 -12.977 1.00 64.00 87 ASN A CA 1
ATOM 712 C C . ASN A 1 87 ? 17.668 1.443 -14.173 1.00 64.00 87 ASN A C 1
ATOM 714 O O . ASN A 1 87 ? 16.541 1.754 -14.570 1.00 64.00 87 ASN A O 1
ATOM 718 N N . GLY A 1 88 ? 18.776 1.785 -14.833 1.00 65.62 88 GLY A N 1
ATOM 719 C CA . GLY A 1 88 ? 18.811 2.460 -16.131 1.00 65.62 88 GLY A CA 1
ATOM 720 C C . GLY A 1 88 ? 18.956 3.981 -16.046 1.00 65.62 88 GLY A C 1
ATOM 721 O O . GLY A 1 88 ? 19.327 4.537 -15.024 1.00 65.62 88 GLY A O 1
ATOM 722 N N . ASN A 1 89 ? 18.664 4.667 -17.154 1.00 68.94 89 ASN A N 1
ATOM 723 C CA . ASN A 1 89 ? 18.870 6.118 -17.292 1.00 68.94 89 ASN A CA 1
ATOM 724 C C . ASN A 1 89 ? 17.672 6.965 -16.818 1.00 68.94 89 ASN A C 1
ATOM 726 O O . ASN A 1 89 ? 17.585 8.146 -17.149 1.00 68.94 89 ASN A O 1
ATOM 730 N N . LYS A 1 90 ? 16.695 6.359 -16.133 1.00 75.75 90 LYS A N 1
ATOM 731 C CA . LYS A 1 90 ? 15.502 7.065 -15.644 1.00 75.75 90 LYS A CA 1
ATOM 732 C C . LYS A 1 90 ? 15.716 7.501 -14.193 1.00 75.75 90 LYS A C 1
ATOM 734 O O . LYS A 1 90 ? 16.384 6.775 -13.460 1.00 75.75 90 LYS A O 1
ATOM 739 N N . PRO A 1 91 ? 15.129 8.633 -13.764 1.00 83.75 91 PRO A N 1
ATOM 740 C CA . PRO A 1 91 ? 15.157 9.024 -12.362 1.00 83.75 91 PRO A CA 1
ATOM 741 C C . PRO A 1 91 ? 14.631 7.894 -11.462 1.00 83.75 91 PRO A C 1
ATOM 743 O O . PRO A 1 91 ? 13.624 7.268 -11.820 1.00 83.75 91 PRO A O 1
ATOM 746 N N . PRO A 1 92 ? 15.280 7.622 -10.315 1.00 90.31 92 PRO A N 1
ATOM 747 C CA . PRO A 1 92 ? 14.842 6.576 -9.406 1.00 90.31 92 PRO A CA 1
ATOM 748 C C . PRO A 1 92 ? 13.406 6.794 -8.928 1.00 90.31 92 PRO A C 1
ATOM 750 O O . PRO A 1 92 ? 13.005 7.900 -8.554 1.00 90.31 92 PRO A O 1
ATOM 753 N N . VAL A 1 93 ? 12.640 5.706 -8.890 1.00 93.69 93 VAL A N 1
ATOM 754 C CA . VAL A 1 93 ? 11.313 5.669 -8.270 1.00 93.69 93 VAL A CA 1
ATOM 755 C C . VAL A 1 93 ? 11.378 4.720 -7.085 1.00 93.69 93 VAL A C 1
ATOM 757 O O . VAL A 1 93 ? 11.969 3.642 -7.161 1.00 93.69 93 VAL A O 1
ATOM 760 N N . SER A 1 94 ? 10.774 5.136 -5.981 1.00 96.81 94 SER A N 1
ATOM 761 C CA . SER A 1 94 ? 10.719 4.390 -4.735 1.00 96.81 94 SER A CA 1
ATOM 762 C C . SER A 1 94 ? 9.290 4.001 -4.385 1.00 96.81 94 SER A C 1
ATOM 764 O O . SER A 1 94 ? 8.369 4.810 -4.518 1.00 96.81 94 SER A O 1
ATOM 766 N N . LEU A 1 95 ? 9.129 2.786 -3.872 1.00 98.00 95 LEU A N 1
ATOM 767 C CA . LEU A 1 95 ? 7.958 2.365 -3.118 1.00 98.00 95 LEU A CA 1
ATOM 768 C C . LEU A 1 95 ? 8.332 2.325 -1.635 1.00 98.00 95 LEU A C 1
ATOM 770 O O . LEU A 1 95 ? 9.378 1.794 -1.273 1.00 98.00 95 LEU A O 1
ATOM 774 N N . ILE A 1 96 ? 7.497 2.887 -0.772 1.00 98.38 96 ILE A N 1
ATOM 775 C CA . ILE A 1 96 ? 7.729 2.921 0.673 1.00 98.38 96 ILE A CA 1
ATOM 776 C C . ILE A 1 96 ? 6.568 2.206 1.341 1.00 98.38 96 ILE A C 1
ATOM 778 O O . ILE A 1 96 ? 5.412 2.511 1.064 1.00 98.38 96 ILE A O 1
ATOM 782 N N . VAL A 1 97 ? 6.868 1.263 2.219 1.00 98.31 97 VAL A N 1
ATOM 783 C CA . VAL A 1 97 ? 5.884 0.574 3.052 1.00 98.31 97 VAL A CA 1
ATOM 784 C C . VAL A 1 97 ? 6.133 0.980 4.489 1.00 98.31 97 VAL A C 1
ATOM 786 O O . VAL A 1 97 ? 7.271 0.917 4.950 1.00 98.31 97 VAL A O 1
ATOM 789 N N . GLY A 1 98 ? 5.096 1.379 5.216 1.00 96.81 98 GLY A N 1
ATOM 790 C CA . GLY A 1 98 ? 5.295 1.759 6.605 1.00 96.81 98 GLY A CA 1
ATOM 791 C C . GLY A 1 98 ? 4.023 2.009 7.384 1.00 96.81 98 GLY A C 1
ATOM 792 O O . GLY A 1 98 ? 2.920 1.727 6.919 1.00 96.81 98 GLY A O 1
ATOM 793 N N . ARG A 1 99 ? 4.211 2.519 8.597 1.00 95.94 99 ARG A N 1
ATOM 794 C CA . ARG A 1 99 ? 3.166 3.082 9.453 1.00 95.94 99 ARG A CA 1
ATOM 795 C C . ARG A 1 99 ? 3.639 4.392 10.048 1.00 95.94 99 ARG A C 1
ATOM 797 O O . ARG A 1 99 ? 4.837 4.568 10.266 1.00 95.94 99 ARG A O 1
ATOM 804 N N . GLU A 1 100 ? 2.697 5.291 10.283 1.00 94.44 100 GLU A N 1
ATOM 805 C CA . GLU A 1 100 ? 2.954 6.613 10.861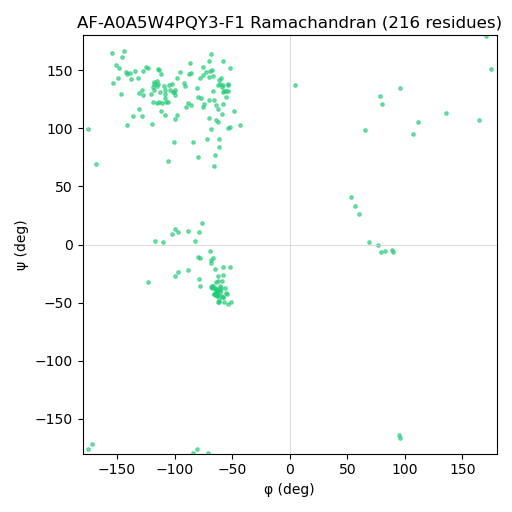 1.00 94.44 100 GLU A CA 1
ATOM 806 C C . GLU A 1 100 ? 3.004 6.555 12.399 1.00 94.44 100 GLU A C 1
ATOM 808 O O . GLU A 1 100 ? 2.846 5.488 12.995 1.00 94.44 100 GLU A O 1
ATOM 813 N N . ASP A 1 101 ? 3.220 7.700 13.052 1.00 95.56 101 ASP A N 1
ATOM 814 C CA . ASP A 1 101 ? 3.265 7.802 14.521 1.00 95.56 101 ASP A CA 1
ATOM 815 C C . ASP A 1 101 ? 1.929 7.417 15.176 1.00 95.56 101 ASP A C 1
ATOM 817 O O . ASP A 1 101 ? 1.894 6.827 16.252 1.00 95.56 101 ASP A O 1
ATOM 821 N N . ASN A 1 102 ? 0.815 7.673 14.482 1.00 95.06 102 ASN A N 1
ATOM 822 C CA . ASN A 1 102 ? -0.526 7.224 14.869 1.00 95.06 102 ASN A CA 1
ATOM 823 C C . ASN A 1 102 ? -0.790 5.748 14.530 1.00 95.06 102 ASN A C 1
ATOM 825 O O . ASN A 1 102 ? -1.940 5.306 14.574 1.00 95.06 102 ASN A O 1
ATOM 829 N N . LEU A 1 103 ? 0.255 5.008 14.149 1.00 96.81 103 LEU A N 1
ATOM 830 C CA . LEU A 1 103 ? 0.229 3.588 13.852 1.00 96.81 103 LEU A CA 1
ATOM 831 C C . LEU A 1 103 ? -0.541 3.192 12.580 1.00 96.81 103 LEU A C 1
ATOM 833 O O . LEU A 1 103 ? -0.573 2.000 12.267 1.00 96.81 103 LEU A O 1
ATOM 837 N N . VAL A 1 104 ? -1.085 4.138 11.809 1.00 96.69 104 VAL A N 1
ATOM 838 C CA . VAL A 1 104 ? -1.835 3.848 10.578 1.00 96.69 104 VAL A CA 1
ATOM 839 C C . VAL A 1 104 ? -0.890 3.333 9.480 1.00 96.69 104 VAL A C 1
ATOM 841 O O . VAL A 1 104 ? 0.082 4.017 9.148 1.00 96.69 104 VAL A O 1
ATOM 844 N N . PRO A 1 105 ? -1.153 2.147 8.893 1.00 97.75 105 PRO A N 1
ATOM 845 C CA . PRO A 1 105 ? -0.328 1.593 7.825 1.00 97.75 105 PRO A CA 1
ATOM 846 C C . PRO A 1 105 ? -0.563 2.305 6.484 1.00 97.75 105 PRO A C 1
ATOM 848 O O . PRO A 1 105 ? -1.691 2.672 6.142 1.00 97.75 105 PRO A O 1
ATOM 851 N N . PHE A 1 106 ? 0.494 2.429 5.682 1.00 98.00 106 PHE A N 1
ATOM 852 C CA . PHE A 1 106 ? 0.457 3.039 4.356 1.00 98.00 106 PHE A CA 1
ATOM 853 C C . PHE A 1 106 ? 1.419 2.365 3.367 1.00 98.00 106 PHE A C 1
ATOM 855 O O . PHE A 1 106 ? 2.390 1.700 3.739 1.00 98.00 106 PHE A O 1
ATOM 862 N N . ILE A 1 107 ? 1.160 2.599 2.080 1.00 98.50 107 ILE A N 1
ATOM 863 C CA . ILE A 1 107 ? 2.138 2.456 0.996 1.00 98.50 107 ILE A CA 1
ATOM 864 C C . ILE A 1 107 ? 2.311 3.830 0.356 1.00 98.50 107 ILE A C 1
ATOM 866 O O . ILE A 1 107 ? 1.325 4.530 0.150 1.00 98.50 107 ILE A O 1
ATOM 870 N N . ALA A 1 108 ? 3.530 4.237 0.026 1.00 98.38 108 ALA A N 1
ATOM 871 C CA . ALA A 1 108 ? 3.793 5.456 -0.724 1.00 98.38 108 ALA A CA 1
ATOM 872 C C . ALA A 1 108 ? 4.582 5.170 -2.000 1.00 98.38 108 ALA A C 1
ATOM 874 O O . ALA A 1 108 ? 5.361 4.222 -2.061 1.00 98.38 108 ALA A O 1
ATOM 875 N N . ILE A 1 109 ? 4.388 6.018 -3.007 1.00 97.94 109 ILE A N 1
ATOM 876 C CA . ILE A 1 109 ? 5.239 6.082 -4.196 1.00 97.94 109 ILE A CA 1
ATOM 877 C C . ILE A 1 109 ? 5.889 7.461 -4.251 1.00 97.94 109 ILE A C 1
ATOM 879 O O . ILE A 1 109 ? 5.205 8.469 -4.057 1.00 97.94 109 ILE A O 1
ATOM 883 N N . ALA A 1 110 ? 7.195 7.502 -4.487 1.00 96.81 110 ALA A N 1
ATOM 884 C CA . ALA A 1 110 ? 7.980 8.730 -4.507 1.00 96.81 110 ALA A CA 1
ATOM 885 C C . ALA A 1 110 ? 9.044 8.683 -5.607 1.00 96.81 110 ALA A C 1
ATOM 887 O O . ALA A 1 110 ? 9.545 7.613 -5.944 1.00 96.81 110 ALA A O 1
ATOM 888 N N . GLY A 1 111 ? 9.385 9.832 -6.177 1.00 94.75 111 GLY A N 1
ATOM 889 C CA . GLY A 1 111 ? 10.414 9.939 -7.206 1.00 94.75 111 GLY A CA 1
ATOM 890 C C . GLY A 1 111 ? 10.442 11.320 -7.845 1.00 94.75 111 GLY A C 1
ATOM 891 O O . GLY A 1 111 ? 9.644 12.196 -7.507 1.00 94.75 111 GLY A O 1
ATOM 892 N N . GLU A 1 112 ? 11.358 11.505 -8.785 1.00 92.50 112 GLU A N 1
ATOM 893 C CA . GLU A 1 112 ? 11.484 12.748 -9.540 1.00 92.50 112 GLU A CA 1
ATOM 894 C C . GLU A 1 112 ? 10.820 12.625 -10.914 1.00 92.50 112 GLU A C 1
ATOM 896 O O . GLU A 1 112 ? 11.017 11.648 -11.639 1.00 92.50 112 GLU A O 1
ATOM 901 N N . ILE A 1 113 ? 10.024 13.630 -11.279 1.00 90.31 113 ILE A N 1
ATOM 902 C CA . ILE A 1 113 ? 9.389 13.729 -12.592 1.00 90.31 113 ILE A CA 1
ATOM 903 C C . ILE A 1 113 ? 10.097 14.827 -13.385 1.00 90.31 113 ILE A C 1
ATOM 905 O O . ILE A 1 113 ? 10.151 15.984 -12.964 1.00 90.31 113 ILE A O 1
ATOM 909 N N . GLN A 1 114 ? 10.625 14.470 -14.557 1.00 86.81 114 GLN A N 1
ATOM 910 C CA . GLN A 1 114 ? 11.362 15.395 -15.418 1.00 86.81 114 GLN A CA 1
ATOM 911 C C . GLN A 1 114 ? 10.521 16.637 -15.755 1.00 86.81 114 GLN A C 1
ATOM 913 O O . GLN A 1 114 ? 9.398 16.525 -16.241 1.00 86.81 114 GLN A O 1
ATOM 918 N N . GLY A 1 115 ? 11.077 17.825 -15.502 1.00 88.94 115 GLY A N 1
ATOM 919 C CA . GLY A 1 115 ? 10.411 19.112 -15.750 1.00 88.94 115 GLY A CA 1
ATOM 920 C C . GLY A 1 115 ? 9.346 19.507 -14.719 1.00 88.94 115 GLY A C 1
ATOM 921 O O . GLY A 1 115 ? 8.759 20.576 -14.844 1.00 88.94 115 GLY A O 1
ATOM 922 N N . VAL A 1 116 ? 9.103 18.673 -13.705 1.00 91.00 116 VAL A N 1
ATOM 923 C CA . VAL A 1 116 ? 8.062 18.870 -12.680 1.00 91.00 116 VAL A CA 1
ATOM 924 C C . VAL A 1 116 ? 8.660 18.866 -11.267 1.00 91.00 116 VAL A C 1
ATOM 926 O O . VAL A 1 116 ? 8.173 19.574 -10.383 1.00 91.00 116 VAL A O 1
ATOM 929 N N . GLY A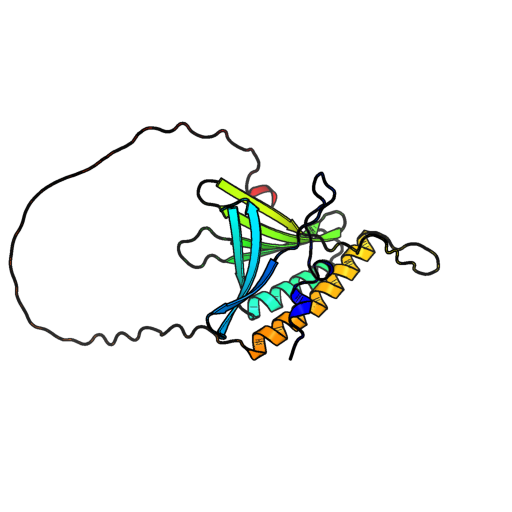 1 117 ? 9.730 18.095 -11.063 1.00 91.31 117 GLY A N 1
ATOM 930 C CA . GLY A 1 117 ? 10.451 17.960 -9.801 1.00 91.31 117 GLY A CA 1
ATOM 931 C C . GLY A 1 117 ? 9.999 16.758 -8.972 1.00 91.31 117 GLY A C 1
ATOM 932 O O . GLY A 1 117 ? 9.308 15.856 -9.459 1.00 91.31 117 GLY A O 1
ATOM 933 N N . ALA A 1 118 ? 10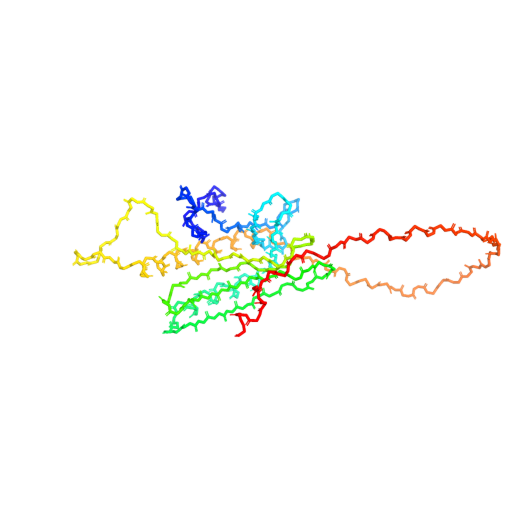.408 16.744 -7.704 1.00 93.69 118 ALA A N 1
ATOM 934 C CA . ALA A 1 118 ? 10.072 15.682 -6.767 1.00 93.69 118 ALA A CA 1
ATOM 935 C C . ALA A 1 118 ? 8.554 15.593 -6.541 1.00 93.69 118 ALA A C 1
ATOM 937 O O . ALA A 1 118 ? 7.846 16.600 -6.405 1.00 93.69 118 ALA A O 1
ATOM 938 N N . ARG A 1 119 ? 8.038 14.364 -6.517 1.00 95.56 119 ARG A N 1
ATOM 939 C CA . ARG A 1 119 ? 6.641 14.054 -6.219 1.00 95.56 119 ARG A CA 1
ATOM 940 C C . ARG A 1 119 ? 6.554 12.833 -5.323 1.00 95.56 119 ARG A C 1
ATOM 942 O O . ARG A 1 119 ? 7.339 11.895 -5.437 1.00 95.56 119 ARG A O 1
ATOM 949 N N . GLN A 1 120 ? 5.536 12.833 -4.473 1.00 96.06 120 GLN A N 1
ATOM 950 C CA . GLN A 1 120 ? 5.210 11.696 -3.629 1.00 96.06 120 GLN A CA 1
ATOM 951 C C . GLN A 1 120 ? 3.714 11.602 -3.360 1.00 96.06 120 GLN A C 1
ATOM 953 O O . GLN A 1 120 ? 3.002 12.609 -3.348 1.00 96.06 120 GLN A O 1
ATOM 958 N N . LYS A 1 121 ? 3.228 10.385 -3.120 1.00 97.81 121 LYS A N 1
ATOM 959 C CA . LYS A 1 121 ? 1.858 10.163 -2.659 1.00 97.81 121 LYS A CA 1
ATOM 960 C C . LYS A 1 121 ? 1.778 8.961 -1.728 1.00 97.81 121 LYS A C 1
ATOM 962 O O . LYS A 1 121 ? 2.240 7.883 -2.094 1.00 97.81 121 LYS A O 1
ATOM 967 N N . LYS A 1 122 ? 1.154 9.155 -0.561 1.00 97.88 122 LYS A N 1
ATOM 968 C CA . LYS A 1 122 ? 0.758 8.091 0.371 1.00 97.88 122 LYS A CA 1
ATOM 969 C C . LYS A 1 122 ? -0.627 7.544 0.020 1.00 97.88 122 LYS A C 1
ATOM 971 O O . LYS A 1 122 ? -1.511 8.279 -0.434 1.00 97.88 122 LYS A O 1
ATOM 976 N N . PHE A 1 123 ? -0.794 6.253 0.265 1.00 98.38 123 PHE A N 1
ATOM 977 C CA . PHE A 1 123 ? -2.013 5.486 0.087 1.00 98.38 123 PHE A CA 1
ATOM 978 C C . PHE A 1 123 ? -2.286 4.686 1.358 1.00 98.38 123 PHE A C 1
ATOM 980 O O . PHE A 1 123 ? -1.421 3.964 1.851 1.00 98.38 123 PHE A O 1
ATOM 987 N N . TYR A 1 124 ? -3.510 4.792 1.846 1.00 97.38 124 TYR A N 1
ATOM 988 C CA . TYR A 1 124 ? -3.986 4.248 3.103 1.00 97.38 124 TYR A CA 1
ATOM 989 C C . TYR A 1 124 ? -5.015 3.148 2.872 1.00 97.38 124 TYR A C 1
ATOM 991 O O . TYR A 1 124 ? -5.782 3.157 1.904 1.00 97.38 124 TYR A O 1
ATOM 999 N N . PHE A 1 125 ? -5.065 2.200 3.796 1.00 95.75 125 PHE A N 1
ATOM 1000 C CA . PHE A 1 125 ? -5.996 1.081 3.744 1.00 95.75 125 PHE A CA 1
ATOM 1001 C C . PHE A 1 125 ? -7.346 1.508 4.326 1.00 95.75 125 PHE A C 1
ATOM 1003 O O . PHE A 1 125 ? -7.584 1.412 5.522 1.00 95.75 125 PHE A O 1
ATOM 1010 N N . SER A 1 126 ? -8.216 2.048 3.474 1.00 88.25 126 SER A N 1
ATOM 1011 C CA . SER A 1 126 ? -9.499 2.623 3.894 1.00 88.25 126 SER A CA 1
ATOM 1012 C C . SER A 1 126 ? -10.634 1.604 3.852 1.00 88.25 126 SER A C 1
ATOM 1014 O O . SER A 1 126 ? -10.775 0.870 2.873 1.00 88.25 126 SER A O 1
ATOM 1016 N N . TYR A 1 127 ? -11.500 1.628 4.866 1.00 89.44 127 TYR A N 1
ATOM 1017 C CA . TYR A 1 127 ? -12.708 0.805 4.887 1.00 89.44 127 TYR A CA 1
ATOM 1018 C C . TYR A 1 127 ? -13.816 1.403 3.992 1.00 89.44 127 TYR A C 1
ATOM 1020 O O . TYR A 1 127 ? -13.951 2.632 3.927 1.00 89.44 127 TYR A O 1
ATOM 1028 N N . PRO A 1 128 ? -14.623 0.579 3.295 1.00 87.00 128 PRO A N 1
ATOM 1029 C CA . PRO A 1 128 ? -15.710 1.063 2.450 1.00 87.00 128 PRO A CA 1
ATOM 1030 C C . PRO A 1 128 ? -16.712 1.962 3.186 1.00 87.00 128 PRO A C 1
ATOM 1032 O O . PRO A 1 128 ? -17.229 1.624 4.252 1.00 87.00 128 PRO A O 1
ATOM 1035 N N . LYS A 1 129 ? -17.036 3.109 2.574 1.00 84.50 129 LYS A N 1
ATOM 1036 C CA . LYS A 1 129 ? -18.048 4.043 3.096 1.00 84.50 129 LYS A CA 1
ATOM 1037 C C . LYS A 1 129 ? -19.415 3.360 3.205 1.00 84.50 129 LYS A C 1
ATOM 1039 O O . LYS A 1 129 ? -19.796 2.590 2.330 1.00 84.50 129 LYS A O 1
ATOM 1044 N N . GLY A 1 130 ? -20.165 3.705 4.252 1.00 88.06 130 GLY A N 1
ATOM 1045 C CA . GLY A 1 130 ? -21.509 3.169 4.508 1.00 88.06 130 GLY A CA 1
ATOM 1046 C C . GLY A 1 130 ? -21.534 1.886 5.341 1.00 88.06 130 GLY A C 1
ATOM 1047 O O . GLY A 1 130 ? -22.610 1.449 5.734 1.00 88.06 130 GLY A O 1
ATOM 1048 N N . PHE A 1 131 ? -20.370 1.324 5.673 1.00 90.69 131 PHE A N 1
ATOM 1049 C CA . PHE A 1 131 ? -20.256 0.131 6.505 1.00 90.69 131 PHE A CA 1
ATOM 1050 C C . PHE A 1 131 ? -19.625 0.468 7.857 1.00 90.69 131 PHE A C 1
ATOM 1052 O O . PHE A 1 131 ? -18.767 1.342 7.962 1.00 90.69 131 PHE A O 1
ATOM 1059 N N . ARG A 1 132 ? -20.049 -0.250 8.899 1.00 90.94 132 ARG A N 1
ATOM 1060 C CA . ARG A 1 132 ? -19.476 -0.185 10.249 1.00 90.94 132 ARG A CA 1
ATOM 1061 C C . ARG A 1 132 ? -19.230 -1.603 10.741 1.00 90.94 132 ARG A C 1
ATOM 1063 O O . ARG A 1 132 ? -20.026 -2.493 10.453 1.00 90.94 132 ARG A O 1
ATOM 1070 N N . ILE A 1 133 ? -18.142 -1.799 11.475 1.00 93.75 133 ILE A N 1
ATOM 1071 C CA . ILE A 1 133 ? -17.850 -3.061 12.153 1.00 93.75 133 ILE A CA 1
ATOM 1072 C C . ILE A 1 133 ? -18.011 -2.832 13.652 1.00 93.75 133 ILE A C 1
ATOM 1074 O O . ILE A 1 133 ? -17.560 -1.821 14.189 1.00 93.75 133 ILE A O 1
ATOM 1078 N N . PHE A 1 134 ? -18.652 -3.789 14.313 1.00 95.62 134 PHE A N 1
ATOM 1079 C CA . PHE A 1 134 ? -18.796 -3.813 15.759 1.00 95.62 134 PHE A CA 1
ATOM 1080 C C . PHE A 1 134 ? -18.115 -5.064 16.308 1.00 95.62 134 PHE A C 1
ATOM 1082 O O . PHE A 1 134 ? -18.219 -6.139 15.716 1.00 95.62 134 PHE A O 1
ATOM 1089 N N . ARG A 1 135 ? -17.434 -4.921 17.442 1.00 94.88 135 ARG A N 1
ATOM 1090 C CA . ARG A 1 135 ? -16.972 -6.021 18.286 1.00 94.88 135 ARG A CA 1
ATOM 1091 C C . ARG A 1 135 ? -17.644 -5.848 19.640 1.00 94.88 135 ARG A C 1
ATOM 1093 O O . ARG A 1 135 ? -17.529 -4.786 20.240 1.00 94.88 135 ARG A O 1
ATOM 1100 N N . ASP A 1 136 ? -18.380 -6.866 20.075 1.00 96.25 136 ASP A N 1
ATOM 1101 C CA . ASP A 1 136 ? -19.041 -6.884 21.387 1.00 96.25 136 ASP A CA 1
ATOM 1102 C C . ASP A 1 136 ? -19.922 -5.642 21.641 1.00 96.25 136 ASP A C 1
ATOM 1104 O O . ASP A 1 136 ? -19.930 -5.050 22.715 1.00 96.25 136 ASP A O 1
ATOM 1108 N N . GLY A 1 137 ? -20.649 -5.206 20.605 1.00 95.31 137 GLY A N 1
ATOM 1109 C CA . GLY A 1 137 ? -21.536 -4.037 20.659 1.00 95.31 137 GLY A CA 1
ATOM 1110 C C . GLY A 1 137 ? -20.836 -2.677 20.546 1.00 95.31 137 GLY A C 1
ATOM 1111 O O . GLY A 1 137 ? -21.516 -1.663 20.407 1.00 95.31 137 GLY A O 1
ATOM 1112 N N . GLN A 1 138 ? -19.502 -2.630 20.536 1.00 96.38 138 GLN A N 1
ATOM 1113 C CA . GLN A 1 138 ? -18.727 -1.403 20.354 1.00 96.38 138 GLN A CA 1
ATOM 1114 C C . GLN A 1 138 ? -18.189 -1.294 18.930 1.00 96.38 138 GLN A C 1
ATOM 1116 O O . GLN A 1 138 ? -17.720 -2.272 18.349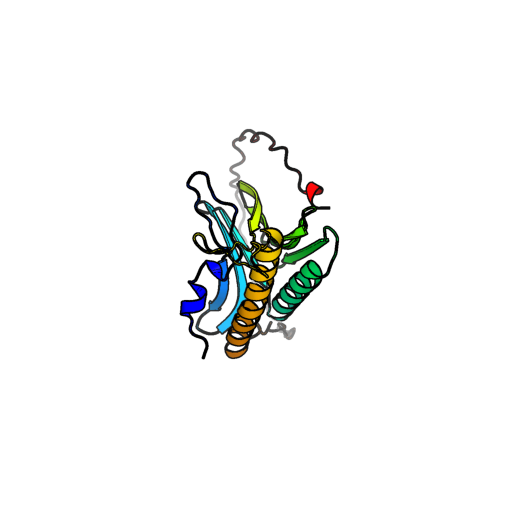 1.00 96.38 138 GLN A O 1
ATOM 1121 N N . GLN A 1 139 ? -18.260 -0.096 18.349 1.00 95.38 139 GLN A N 1
ATOM 1122 C CA . GLN A 1 139 ? -17.678 0.143 17.033 1.00 95.38 139 GLN A CA 1
ATOM 1123 C C . GLN A 1 139 ? -16.152 0.025 17.123 1.00 95.38 139 GLN A C 1
ATOM 1125 O O . GLN A 1 139 ? -15.532 0.606 18.013 1.00 95.38 139 GLN A O 1
ATOM 1130 N N . VAL A 1 140 ? -15.551 -0.724 16.198 1.00 96.12 140 VAL A N 1
ATOM 1131 C CA . VAL A 1 140 ? -14.086 -0.834 16.116 1.00 96.12 140 VAL A CA 1
ATOM 1132 C C . VAL A 1 140 ? -13.472 0.491 15.654 1.00 96.12 140 VAL A C 1
ATOM 1134 O O . VAL A 1 140 ? -14.099 1.246 14.907 1.00 96.12 140 VAL A O 1
ATOM 1137 N N . SER A 1 141 ? -12.248 0.775 16.099 1.00 94.56 141 SER A N 1
ATOM 1138 C CA . SER A 1 141 ? -11.555 2.026 15.776 1.00 94.56 141 SER A CA 1
ATOM 1139 C C . SER A 1 141 ? -11.129 2.099 14.306 1.00 94.56 141 SER A C 1
ATOM 1141 O O . SER A 1 141 ? -10.930 1.074 13.651 1.00 94.56 141 SER A O 1
ATOM 1143 N N . ASP A 1 142 ? -10.911 3.316 13.804 1.00 92.94 142 ASP A N 1
ATOM 1144 C CA . ASP A 1 142 ? -10.405 3.535 12.442 1.00 92.94 142 ASP A CA 1
ATOM 1145 C C . ASP A 1 142 ? -9.025 2.900 12.226 1.00 92.94 142 ASP A C 1
ATOM 1147 O O . ASP A 1 142 ? -8.760 2.349 11.158 1.00 92.94 142 ASP A O 1
ATOM 1151 N N . LEU A 1 143 ? -8.168 2.905 13.255 1.00 95.00 143 LEU A N 1
ATOM 1152 C CA . LEU A 1 143 ? -6.874 2.222 13.212 1.00 95.00 143 LEU A CA 1
ATOM 1153 C C . LEU A 1 143 ? -7.056 0.714 13.017 1.00 95.00 143 LEU A C 1
ATOM 1155 O O . LEU A 1 143 ? -6.430 0.125 12.138 1.00 95.00 143 LEU A O 1
ATOM 1159 N N . GLU A 1 144 ? -7.948 0.086 13.785 1.00 95.12 144 GLU A N 1
ATOM 1160 C CA . GLU A 1 144 ? -8.208 -1.343 13.631 1.00 95.12 144 GLU A CA 1
ATOM 1161 C C . GLU A 1 144 ? -8.790 -1.661 12.245 1.00 95.12 144 GLU A C 1
ATOM 1163 O O . GLU A 1 144 ? -8.413 -2.656 11.620 1.00 95.12 144 GLU A O 1
ATOM 1168 N N . LEU A 1 145 ? -9.687 -0.814 11.734 1.00 94.69 145 LEU A N 1
ATOM 1169 C CA . LEU A 1 145 ? -10.211 -0.946 10.375 1.00 94.69 145 LEU A CA 1
ATOM 1170 C C . LEU A 1 145 ? -9.094 -0.868 9.332 1.00 94.69 145 LEU A C 1
ATOM 1172 O O . LEU A 1 145 ? -9.067 -1.697 8.418 1.00 94.69 145 LEU A O 1
ATOM 1176 N N . ALA A 1 146 ? -8.163 0.076 9.479 1.00 95.00 146 ALA A N 1
ATOM 1177 C CA . ALA A 1 146 ? -7.032 0.224 8.576 1.00 95.00 146 ALA A CA 1
ATOM 1178 C C . ALA A 1 146 ? -6.115 -1.006 8.602 1.00 95.00 146 ALA A C 1
ATOM 1180 O O . ALA A 1 146 ? -5.761 -1.537 7.548 1.00 95.00 146 ALA A O 1
ATOM 1181 N N . GLU A 1 147 ? -5.797 -1.531 9.787 1.00 95.75 147 GLU A N 1
ATOM 1182 C CA . GLU A 1 147 ? -4.994 -2.748 9.926 1.00 95.75 147 GLU A CA 1
ATOM 1183 C C . GLU A 1 147 ? -5.696 -3.979 9.330 1.00 95.75 147 GLU A C 1
ATOM 1185 O O . GLU A 1 147 ? -5.062 -4.800 8.662 1.00 95.75 147 GLU A O 1
ATOM 1190 N N . ARG A 1 148 ? -7.017 -4.109 9.505 1.00 94.81 148 ARG A N 1
ATOM 1191 C CA . ARG A 1 148 ? -7.810 -5.179 8.872 1.00 94.81 148 ARG A CA 1
ATOM 1192 C C . ARG A 1 148 ? -7.796 -5.073 7.351 1.00 94.81 148 ARG A C 1
ATOM 1194 O O . ARG A 1 148 ? -7.611 -6.086 6.677 1.00 94.81 148 ARG A O 1
ATOM 1201 N N . CYS A 1 149 ? -7.950 -3.866 6.811 1.00 95.56 149 CYS A N 1
ATOM 1202 C CA . CYS A 1 149 ? -7.879 -3.623 5.371 1.00 95.56 149 CYS A CA 1
ATOM 1203 C C . CYS A 1 149 ? -6.480 -3.913 4.815 1.00 95.56 149 CYS A C 1
ATOM 1205 O O . CYS A 1 149 ? -6.365 -4.504 3.744 1.00 95.56 149 CYS A O 1
ATOM 1207 N N . ALA A 1 150 ? -5.418 -3.580 5.553 1.00 96.88 150 ALA A N 1
ATOM 1208 C CA . ALA A 1 150 ? -4.047 -3.921 5.181 1.00 96.88 150 ALA A CA 1
ATOM 1209 C C . ALA A 1 150 ? -3.832 -5.444 5.127 1.00 96.88 150 ALA A C 1
ATOM 1211 O O . ALA A 1 150 ? -3.278 -5.955 4.155 1.00 96.88 150 ALA A O 1
ATOM 1212 N N . ARG A 1 151 ? -4.341 -6.202 6.109 1.00 96.19 151 ARG A N 1
ATOM 1213 C CA . ARG A 1 151 ? -4.293 -7.681 6.098 1.00 96.19 151 ARG A CA 1
ATOM 1214 C C . ARG A 1 151 ? -5.074 -8.282 4.926 1.00 96.19 151 ARG A C 1
ATOM 1216 O O . ARG A 1 151 ? -4.607 -9.232 4.293 1.00 96.19 151 ARG A O 1
ATOM 1223 N N . ALA A 1 152 ? -6.238 -7.715 4.611 1.00 94.25 152 ALA A N 1
ATOM 1224 C CA . ALA A 1 152 ? -7.017 -8.116 3.444 1.00 94.25 152 ALA A CA 1
ATOM 1225 C C . ALA A 1 152 ? -6.262 -7.823 2.137 1.00 94.25 152 ALA A C 1
ATOM 1227 O O . ALA A 1 152 ? -6.199 -8.688 1.265 1.00 94.25 152 ALA A O 1
ATOM 1228 N N . PHE A 1 153 ? -5.633 -6.648 2.020 1.00 95.31 153 PHE A N 1
ATOM 1229 C CA . PHE A 1 153 ? -4.770 -6.307 0.888 1.00 95.31 153 PHE A CA 1
ATOM 1230 C C . PHE A 1 153 ? -3.634 -7.316 0.725 1.00 95.31 153 PHE A C 1
ATOM 1232 O O . PHE A 1 153 ? -3.472 -7.836 -0.370 1.00 95.31 153 PHE A O 1
ATOM 1239 N N . ILE A 1 154 ? -2.900 -7.643 1.795 1.00 95.81 154 ILE A N 1
ATOM 1240 C CA . ILE A 1 154 ? -1.804 -8.628 1.763 1.00 95.81 154 ILE A CA 1
ATOM 1241 C C . ILE A 1 154 ? -2.293 -9.962 1.186 1.00 95.81 154 ILE A C 1
ATOM 1243 O O . ILE A 1 154 ? -1.731 -10.458 0.213 1.00 95.81 154 ILE A O 1
ATOM 1247 N N . THR A 1 155 ? -3.403 -10.480 1.716 1.00 92.44 155 THR A N 1
ATOM 1248 C CA . THR A 1 155 ? -4.005 -11.748 1.265 1.00 92.44 155 THR A CA 1
ATOM 1249 C C . THR A 1 155 ? -4.397 -11.707 -0.217 1.00 92.44 155 THR A C 1
ATOM 1251 O O . THR A 1 155 ? -4.283 -12.696 -0.940 1.00 92.44 155 THR A O 1
ATOM 1254 N N . ASN A 1 156 ? -4.893 -10.567 -0.699 1.00 89.69 156 ASN A N 1
ATOM 1255 C CA . ASN A 1 156 ? -5.273 -10.409 -2.102 1.00 89.69 156 ASN A CA 1
ATOM 1256 C C . ASN A 1 156 ? -4.059 -10.198 -3.009 1.00 89.69 156 ASN A C 1
ATOM 1258 O O . ASN A 1 156 ? -4.033 -10.717 -4.123 1.00 89.69 156 ASN A O 1
ATOM 1262 N N . PHE A 1 157 ? -3.041 -9.487 -2.534 1.00 91.56 157 PHE A N 1
ATOM 1263 C CA . PHE A 1 157 ? -1.818 -9.253 -3.282 1.00 91.56 157 PHE A CA 1
ATOM 1264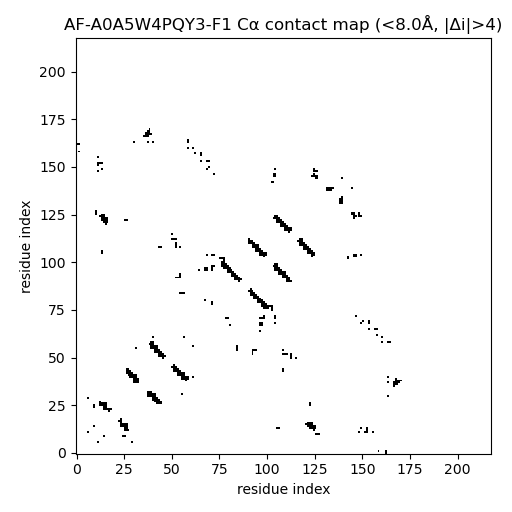 C C . PHE A 1 157 ? -1.025 -10.552 -3.469 1.00 91.56 157 PHE A C 1
ATOM 1266 O O . PHE A 1 157 ? -0.529 -10.792 -4.563 1.00 91.56 157 PHE A O 1
ATOM 1273 N N . GLU A 1 158 ? -1.020 -11.457 -2.486 1.00 90.00 158 GLU A N 1
ATOM 1274 C CA . GLU A 1 158 ? -0.499 -12.824 -2.652 1.00 90.00 158 GLU A CA 1
ATOM 1275 C C . GLU A 1 158 ? -1.172 -13.565 -3.817 1.00 90.00 158 GLU A C 1
ATOM 1277 O O . GLU A 1 158 ? -0.490 -14.189 -4.628 1.00 90.00 158 GLU A O 1
ATOM 1282 N N . LYS A 1 159 ? -2.496 -13.435 -3.978 1.00 84.06 159 LYS A N 1
ATOM 1283 C CA . LYS A 1 159 ? -3.207 -14.005 -5.136 1.00 84.06 159 LYS A CA 1
ATOM 1284 C C . LYS A 1 159 ? -2.774 -13.343 -6.443 1.00 84.06 159 LYS A C 1
ATOM 1286 O O . LYS A 1 159 ? -2.648 -14.019 -7.458 1.00 84.06 159 LYS A O 1
ATOM 1291 N N . PHE A 1 160 ? -2.523 -12.034 -6.444 1.00 83.81 160 PHE A N 1
ATOM 1292 C CA . PHE A 1 160 ? -2.018 -11.342 -7.636 1.00 83.81 160 PHE A CA 1
ATOM 1293 C C . PHE A 1 160 ? -0.636 -11.864 -8.031 1.00 83.81 160 PHE A C 1
ATOM 1295 O O . PHE A 1 160 ? -0.389 -12.075 -9.217 1.00 83.81 160 PHE A O 1
ATOM 1302 N N . LEU A 1 161 ? 0.225 -12.144 -7.050 1.00 87.62 161 LEU A N 1
ATOM 1303 C CA . LEU A 1 161 ? 1.525 -12.763 -7.296 1.00 87.62 161 LEU A CA 1
ATOM 1304 C C . LEU A 1 161 ? 1.400 -14.208 -7.781 1.00 87.62 161 LEU A C 1
ATOM 1306 O O . LEU A 1 161 ? 2.120 -14.577 -8.695 1.00 87.62 161 LEU A O 1
ATOM 1310 N N . GLN A 1 162 ? 0.449 -14.995 -7.279 1.00 82.81 162 GLN A N 1
ATOM 1311 C CA . GLN A 1 162 ? 0.174 -16.326 -7.838 1.00 82.81 162 GLN A CA 1
ATOM 1312 C C . GLN A 1 162 ? -0.254 -16.247 -9.312 1.00 82.81 162 GLN A C 1
ATOM 1314 O O . GLN A 1 162 ? 0.213 -17.032 -10.132 1.00 82.81 162 GLN A O 1
ATOM 1319 N N . ASN A 1 163 ? -1.090 -15.269 -9.692 1.00 76.25 163 ASN A N 1
ATOM 1320 C CA . ASN A 1 163 ? -1.432 -15.076 -11.108 1.00 76.25 163 ASN A CA 1
ATOM 1321 C C . ASN A 1 163 ? -0.235 -14.632 -11.950 1.00 76.25 163 ASN A C 1
ATOM 1323 O O . ASN A 1 163 ? -0.142 -15.006 -13.117 1.00 76.25 163 ASN A O 1
ATOM 1327 N N . LEU A 1 164 ? 0.649 -13.818 -11.368 1.00 78.81 164 LEU A N 1
ATOM 1328 C CA . LEU A 1 164 ? 1.905 -13.446 -11.999 1.00 78.81 164 LEU A CA 1
ATOM 1329 C C . LEU A 1 164 ? 2.764 -14.689 -12.237 1.00 78.81 164 LEU A C 1
ATOM 1331 O O . LEU A 1 164 ? 3.214 -14.863 -13.358 1.00 78.81 164 LEU A O 1
ATOM 1335 N N . GLU A 1 165 ? 2.958 -15.550 -11.233 1.00 81.00 165 GLU A N 1
ATOM 1336 C CA . GLU A 1 165 ? 3.770 -16.777 -11.320 1.00 81.00 165 GLU A CA 1
ATOM 1337 C C . GLU A 1 165 ? 3.340 -17.683 -12.470 1.00 81.00 165 GLU A C 1
ATOM 1339 O O . GLU A 1 165 ? 4.192 -18.157 -13.216 1.00 81.00 165 GLU A O 1
ATOM 1344 N N . GLU A 1 166 ? 2.030 -17.862 -12.664 1.00 76.88 166 GLU A N 1
ATOM 1345 C CA . GLU A 1 166 ? 1.473 -18.655 -13.771 1.00 76.88 166 GLU A CA 1
ATOM 1346 C C . GLU A 1 166 ? 1.902 -18.140 -15.161 1.00 76.88 166 GLU A C 1
ATOM 1348 O O . GLU A 1 166 ? 1.929 -18.908 -16.121 1.00 76.88 166 GLU A O 1
ATOM 1353 N N . LYS A 1 167 ? 2.220 -16.845 -15.281 1.00 76.75 167 LYS A N 1
ATOM 1354 C CA . LYS A 1 167 ? 2.576 -16.160 -16.538 1.00 76.75 167 LYS A CA 1
ATOM 1355 C C . LYS A 1 167 ? 4.001 -15.605 -16.538 1.00 76.75 167 LYS A C 1
ATOM 1357 O O . LYS A 1 167 ? 4.395 -14.898 -17.468 1.00 76.75 167 LYS A O 1
ATOM 1362 N N . TYR A 1 168 ? 4.751 -15.858 -15.470 1.00 77.56 168 TYR A N 1
ATOM 1363 C CA . TYR A 1 168 ? 6.010 -15.183 -15.225 1.00 77.56 168 TYR A CA 1
ATOM 1364 C C . TYR A 1 168 ? 7.072 -15.739 -16.158 1.00 77.56 168 TYR A C 1
ATOM 1366 O O . TYR A 1 168 ? 7.399 -16.927 -16.114 1.00 77.56 168 TYR A O 1
ATOM 1374 N N . LYS A 1 169 ? 7.651 -14.858 -16.969 1.00 73.81 169 LYS A N 1
ATOM 1375 C CA . LYS A 1 169 ? 8.839 -15.172 -17.753 1.00 73.81 169 LYS A CA 1
ATOM 1376 C C . LYS A 1 169 ? 9.944 -14.218 -17.328 1.00 73.81 169 LYS A C 1
ATOM 1378 O O . LYS A 1 169 ? 9.888 -13.037 -17.675 1.00 73.81 169 LYS A O 1
ATOM 1383 N N . PRO A 1 170 ? 10.926 -14.681 -16.532 1.00 67.00 170 PRO A N 1
ATOM 1384 C CA . PRO A 1 170 ? 12.044 -13.830 -16.172 1.00 67.00 170 PRO A CA 1
ATOM 1385 C C . PRO A 1 170 ? 12.772 -13.423 -17.448 1.00 67.00 170 PRO A C 1
ATOM 1387 O O . PRO A 1 170 ? 12.986 -14.241 -18.342 1.00 67.00 170 PRO A O 1
ATOM 1390 N N . ARG A 1 171 ? 13.172 -12.154 -17.522 1.00 61.19 171 ARG A N 1
ATOM 1391 C CA . ARG A 1 171 ? 14.017 -11.675 -18.611 1.00 61.19 171 ARG A CA 1
ATOM 1392 C C . ARG A 1 171 ? 15.312 -12.479 -18.613 1.00 61.19 171 ARG A C 1
ATOM 1394 O O . ARG A 1 171 ? 16.130 -12.330 -17.704 1.00 61.19 171 ARG A O 1
ATOM 1401 N N . GLU A 1 172 ? 15.519 -13.302 -19.634 1.00 54.28 172 GLU A N 1
ATOM 1402 C CA . GLU A 1 172 ? 16.852 -13.795 -19.946 1.00 54.28 172 GLU A CA 1
ATOM 1403 C C . GLU A 1 172 ? 17.649 -12.594 -20.448 1.00 54.28 172 GLU A C 1
ATOM 1405 O O . GLU A 1 172 ? 17.524 -12.161 -21.594 1.00 54.28 172 GLU A O 1
ATOM 1410 N N . PHE A 1 173 ? 18.467 -12.005 -19.576 1.00 48.44 173 PHE A N 1
ATOM 1411 C CA . PHE A 1 173 ? 19.584 -11.230 -20.082 1.00 48.44 173 PHE A CA 1
ATOM 1412 C C . PHE A 1 173 ? 20.449 -12.230 -20.839 1.00 48.44 173 PHE A C 1
ATOM 1414 O O . PHE A 1 173 ? 21.136 -13.041 -20.218 1.00 48.44 173 PHE A O 1
ATOM 1421 N N . GLN A 1 174 ? 20.410 -12.187 -22.174 1.00 43.84 174 GLN A N 1
ATOM 1422 C CA . GLN A 1 174 ? 21.519 -12.696 -22.961 1.00 43.84 174 GLN A CA 1
ATOM 1423 C C . GLN A 1 174 ? 22.746 -11.973 -22.421 1.00 43.84 174 GLN A C 1
ATOM 1425 O O . GLN A 1 174 ? 22.992 -10.806 -22.727 1.00 43.84 174 GLN A O 1
ATOM 1430 N N . GLN A 1 175 ? 23.495 -12.664 -21.561 1.00 41.94 175 GLN A N 1
ATOM 1431 C CA . GLN A 1 175 ? 24.908 -12.411 -21.408 1.00 41.94 175 GLN A CA 1
ATOM 1432 C C . GLN A 1 175 ? 25.416 -12.489 -22.837 1.00 41.94 175 GLN A C 1
ATOM 1434 O O . GLN A 1 175 ? 25.477 -13.570 -23.421 1.00 41.94 175 GLN A O 1
ATOM 1439 N N . GLY A 1 176 ? 25.632 -11.322 -23.439 1.00 38.56 176 GLY A N 1
ATOM 1440 C CA . GLY A 1 176 ? 26.272 -11.199 -24.725 1.00 38.56 176 GLY A CA 1
ATOM 1441 C C . GLY A 1 176 ? 27.664 -11.770 -24.558 1.00 38.56 176 GLY A C 1
ATOM 1442 O O . GLY A 1 176 ? 28.617 -11.035 -24.321 1.00 38.56 176 GLY A O 1
ATOM 1443 N N . GLY A 1 177 ? 27.774 -13.092 -24.672 1.00 35.56 177 GLY A N 1
ATOM 1444 C CA . GLY A 1 177 ? 28.976 -13.803 -25.040 1.00 35.56 177 GLY A CA 1
ATOM 1445 C C . GLY A 1 177 ? 29.287 -13.409 -26.472 1.00 35.56 177 GLY A C 1
ATOM 1446 O O . GLY A 1 177 ? 29.163 -14.209 -27.395 1.00 35.56 177 GLY A O 1
ATOM 1447 N N . GLY A 1 178 ? 29.643 -12.136 -26.656 1.00 34.34 178 GLY A N 1
ATOM 1448 C CA . GLY A 1 178 ? 30.375 -11.674 -27.809 1.00 34.34 178 GLY A CA 1
ATOM 1449 C C . GLY A 1 178 ? 31.694 -12.417 -27.769 1.00 34.34 178 GLY A C 1
ATOM 1450 O O . GLY A 1 178 ? 32.640 -11.998 -27.107 1.00 34.34 178 GLY A O 1
ATOM 1451 N N . SER A 1 179 ? 31.724 -13.571 -28.431 1.00 33.38 179 SER A N 1
ATOM 1452 C CA . SER A 1 179 ? 32.963 -14.175 -28.873 1.00 33.38 179 SER A CA 1
ATOM 1453 C C . SER A 1 179 ? 33.737 -13.065 -29.570 1.00 33.38 179 SER A C 1
ATOM 1455 O O . SER A 1 179 ? 33.266 -12.511 -30.566 1.00 33.38 179 SER A O 1
ATOM 1457 N N . PHE A 1 180 ? 34.877 -12.680 -28.994 1.00 38.03 180 PHE A N 1
ATOM 1458 C CA . PHE A 1 180 ? 35.858 -11.820 -29.639 1.00 38.03 180 PHE A CA 1
ATOM 1459 C C . PHE A 1 180 ? 36.414 -12.595 -30.840 1.00 38.03 180 PHE A C 1
ATOM 1461 O O . PHE A 1 180 ? 37.491 -13.191 -30.806 1.00 38.03 180 PHE A O 1
ATOM 1468 N N . GLY A 1 181 ? 35.612 -12.630 -31.902 1.00 33.75 181 GLY A N 1
ATOM 1469 C CA . GLY A 1 181 ? 35.922 -13.184 -33.200 1.00 33.75 181 GLY A CA 1
ATOM 1470 C C . GLY A 1 181 ? 36.914 -12.268 -33.886 1.00 33.75 181 GLY A C 1
ATOM 1471 O O . GLY A 1 181 ? 36.553 -11.314 -34.567 1.00 33.75 181 GLY A O 1
ATOM 1472 N N . ARG A 1 182 ? 38.186 -12.577 -33.663 1.00 39.12 182 ARG A N 1
ATOM 1473 C CA . ARG A 1 182 ? 39.343 -12.170 -34.453 1.00 39.12 182 ARG A CA 1
ATOM 1474 C C . ARG A 1 182 ? 39.022 -12.299 -35.952 1.00 39.12 182 ARG A C 1
ATOM 1476 O O . ARG A 1 182 ? 39.048 -13.398 -36.493 1.00 39.12 182 ARG A O 1
ATOM 1483 N N . GLY A 1 183 ? 38.750 -11.179 -36.616 1.00 32.19 183 GLY A N 1
ATOM 1484 C CA . GLY A 1 183 ? 38.577 -11.088 -38.066 1.00 32.19 183 GLY A CA 1
ATOM 1485 C C . GLY A 1 183 ? 39.214 -9.802 -38.572 1.00 32.19 183 GLY A C 1
ATOM 1486 O O . GLY A 1 183 ? 38.690 -8.719 -38.340 1.00 32.19 183 GLY A O 1
ATOM 1487 N N . GLY A 1 184 ? 40.397 -9.927 -39.175 1.00 30.00 184 GLY A N 1
ATOM 1488 C CA . GLY A 1 184 ? 41.115 -8.822 -39.806 1.00 30.00 184 GLY A CA 1
ATOM 1489 C C . GLY A 1 184 ? 40.609 -8.488 -41.214 1.00 30.00 184 GLY A C 1
ATOM 1490 O O . GLY A 1 184 ? 39.688 -9.127 -41.716 1.00 30.00 184 GLY A O 1
ATOM 1491 N N . TYR A 1 185 ? 41.325 -7.538 -41.834 1.00 31.88 185 TYR A N 1
ATOM 1492 C CA . TYR A 1 185 ? 41.151 -6.918 -43.163 1.00 31.88 185 TYR A CA 1
ATOM 1493 C C . TYR A 1 185 ? 40.041 -5.852 -43.217 1.00 31.88 185 TYR A C 1
ATOM 1495 O O . TYR A 1 185 ? 38.915 -6.108 -42.833 1.00 31.88 185 TYR A O 1
ATOM 1503 N N . GLY A 1 186 ? 40.241 -4.627 -43.698 1.00 29.72 186 GLY A N 1
ATOM 1504 C CA . GLY A 1 186 ? 41.379 -3.963 -44.322 1.00 29.72 186 GLY A CA 1
ATOM 1505 C C . GLY A 1 186 ? 40.936 -2.565 -44.791 1.00 29.72 186 GLY A C 1
ATOM 1506 O O . GLY A 1 186 ? 39.763 -2.354 -45.069 1.00 29.72 186 GLY A O 1
ATOM 1507 N N . GLY A 1 187 ? 41.903 -1.643 -44.812 1.00 30.06 187 GLY A N 1
ATOM 1508 C CA . GLY A 1 187 ? 41.969 -0.299 -45.413 1.00 30.06 187 GLY A CA 1
ATOM 1509 C C . GLY A 1 187 ? 40.760 0.358 -46.101 1.00 30.06 187 GLY A C 1
ATOM 1510 O O . GLY A 1 187 ? 40.130 -0.207 -46.985 1.00 30.06 187 GLY A O 1
ATOM 1511 N N . GLY A 1 188 ? 40.580 1.654 -45.820 1.00 29.06 188 GLY A N 1
ATOM 1512 C CA . GLY A 1 188 ? 39.753 2.549 -46.635 1.00 29.06 188 GLY A CA 1
ATOM 1513 C C . GLY A 1 188 ? 39.803 4.003 -46.167 1.00 29.06 188 GLY A C 1
ATOM 1514 O O . GLY A 1 188 ? 39.151 4.373 -45.202 1.00 29.06 188 GLY A O 1
ATOM 1515 N N . GLN A 1 189 ? 40.619 4.805 -46.844 1.00 31.84 189 GLN A N 1
ATOM 1516 C CA . GLN A 1 189 ? 40.953 6.208 -46.594 1.00 31.84 189 GLN A CA 1
ATOM 1517 C C . GLN A 1 189 ? 39.923 7.159 -47.242 1.00 31.84 189 GLN A C 1
ATOM 1519 O O . GLN A 1 189 ? 39.432 6.872 -48.329 1.00 31.84 189 GLN A O 1
ATOM 1524 N N . GLY A 1 190 ? 39.675 8.321 -46.627 1.00 29.86 190 GLY A N 1
ATOM 1525 C CA . GLY A 1 190 ? 38.936 9.461 -47.205 1.00 29.86 190 GLY A CA 1
ATOM 1526 C C . GLY A 1 190 ? 37.949 10.034 -46.182 1.00 29.86 190 GLY A C 1
ATOM 1527 O O . GLY A 1 190 ? 37.050 9.335 -45.750 1.00 29.86 190 GLY A O 1
ATOM 1528 N N . GLY A 1 191 ? 38.079 11.246 -45.643 1.00 29.05 191 GLY A N 1
ATOM 1529 C CA . GLY A 1 191 ? 38.491 12.504 -46.260 1.00 29.05 191 GLY A CA 1
ATOM 1530 C C . GLY A 1 191 ? 37.261 13.418 -46.287 1.00 29.05 191 GLY A C 1
ATOM 1531 O O . GLY A 1 191 ? 36.357 13.180 -47.076 1.00 29.05 191 GLY A O 1
ATOM 1532 N N . GLY A 1 192 ? 37.188 14.434 -45.418 1.00 30.02 192 GLY A N 1
ATOM 1533 C CA . GLY A 1 192 ? 36.065 15.382 -45.438 1.00 30.02 192 GLY A CA 1
ATOM 1534 C C . GLY A 1 192 ? 35.929 16.247 -44.185 1.00 30.02 192 GLY A C 1
ATOM 1535 O O . GLY A 1 192 ? 35.533 15.778 -43.127 1.00 30.02 192 GLY A O 1
ATOM 1536 N N . GLN A 1 193 ? 36.276 17.520 -44.328 1.00 30.62 193 GLN A N 1
ATOM 1537 C CA . GLN A 1 193 ? 36.266 18.592 -43.333 1.00 30.62 193 GLN A CA 1
ATOM 1538 C C . GLN A 1 193 ? 34.898 19.308 -43.233 1.00 30.62 193 GLN A C 1
ATOM 1540 O O . GLN A 1 193 ? 34.222 19.465 -44.243 1.00 30.62 193 GLN A O 1
ATOM 1545 N N . ARG A 1 194 ? 34.672 19.919 -42.053 1.00 31.98 194 ARG A N 1
ATOM 1546 C CA . ARG A 1 194 ? 34.001 21.215 -41.754 1.00 31.98 194 ARG A CA 1
ATOM 1547 C C . ARG A 1 194 ? 32.511 21.294 -41.362 1.00 31.98 194 ARG A C 1
ATOM 1549 O O . ARG A 1 194 ? 31.618 20.878 -42.081 1.00 31.98 194 ARG A O 1
ATOM 1556 N N . SER A 1 195 ? 32.351 22.122 -40.314 1.00 30.77 195 SER A N 1
ATOM 1557 C CA . SER A 1 195 ? 31.229 22.999 -39.926 1.00 30.77 195 SER A CA 1
ATOM 1558 C C . SER A 1 195 ? 30.043 22.324 -39.227 1.00 30.77 195 SER A C 1
ATOM 1560 O O . SER A 1 195 ? 29.434 21.425 -39.775 1.00 30.77 195 SER A O 1
ATOM 1562 N N . GLY A 1 196 ? 29.644 22.679 -38.003 1.00 29.44 196 GLY A N 1
ATOM 1563 C CA . GLY A 1 196 ? 29.692 23.987 -37.343 1.00 29.44 196 GLY A CA 1
ATOM 1564 C C . GLY A 1 196 ? 28.265 24.536 -37.280 1.00 29.44 196 GLY A C 1
ATOM 1565 O O . GLY A 1 196 ? 27.794 25.104 -38.257 1.00 29.44 196 GLY A O 1
ATOM 1566 N N . GLY A 1 197 ? 27.568 24.330 -36.159 1.00 28.66 197 GLY A N 1
ATOM 1567 C CA . GLY A 1 197 ? 26.173 24.751 -35.986 1.00 28.66 197 GLY A CA 1
ATOM 1568 C C . GLY A 1 197 ? 25.717 24.641 -34.535 1.00 28.66 197 GLY A C 1
ATOM 1569 O O . GLY A 1 197 ? 24.936 23.761 -34.191 1.00 28.66 197 GLY A O 1
ATOM 1570 N N . GLY A 1 198 ? 26.260 25.502 -33.672 1.00 28.31 198 GLY A N 1
ATOM 1571 C CA . GLY A 1 198 ? 25.815 25.655 -32.290 1.00 28.31 198 GLY A CA 1
ATOM 1572 C C . GLY A 1 198 ? 24.717 26.711 -32.190 1.00 28.31 198 GLY A C 1
ATOM 1573 O O . GLY A 1 198 ? 24.959 27.877 -32.484 1.00 28.31 198 GLY A O 1
ATOM 1574 N N . TYR A 1 199 ? 23.530 26.309 -31.742 1.00 29.53 199 TYR A N 1
ATOM 1575 C CA . TYR A 1 199 ? 22.529 27.218 -31.186 1.00 29.53 199 TYR A CA 1
ATOM 1576 C C . TYR A 1 199 ? 22.626 27.134 -29.660 1.00 29.53 199 TYR A C 1
ATOM 1578 O O . TYR A 1 199 ? 22.256 26.121 -29.068 1.00 29.53 199 TYR A O 1
ATOM 1586 N N . GLN A 1 200 ? 23.159 28.181 -29.025 1.00 32.31 200 GLN A N 1
ATOM 1587 C CA . GLN A 1 200 ? 23.251 28.297 -27.569 1.00 32.31 200 GLN A CA 1
ATOM 1588 C C . GLN A 1 200 ? 22.305 29.386 -27.040 1.00 32.31 200 GLN A C 1
ATOM 1590 O O . GLN A 1 200 ? 22.428 30.555 -27.385 1.00 32.31 200 GLN A O 1
ATOM 1595 N N . GLN A 1 201 ? 21.417 28.928 -26.152 1.00 33.41 201 GLN A N 1
ATOM 1596 C CA . GLN A 1 201 ? 20.927 29.563 -24.921 1.00 33.41 201 GLN A CA 1
ATOM 1597 C C . GLN A 1 201 ? 20.100 30.857 -25.011 1.00 33.41 201 GLN A C 1
ATOM 1599 O O . GLN A 1 201 ? 20.616 31.968 -24.969 1.00 33.41 201 GLN A O 1
ATOM 1604 N N . GLN A 1 202 ? 18.775 30.687 -24.924 1.00 31.44 202 GLN A N 1
ATOM 1605 C CA . GLN A 1 202 ? 17.914 31.631 -24.208 1.00 31.44 202 GLN A CA 1
ATOM 1606 C C . GLN A 1 202 ? 17.890 31.247 -22.721 1.00 31.44 202 GLN A C 1
ATOM 1608 O O . GLN A 1 202 ? 17.507 30.134 -22.364 1.00 31.44 202 GLN A O 1
ATOM 1613 N N . GLN A 1 203 ? 18.322 32.178 -21.868 1.00 42.53 203 GLN A N 1
ATOM 1614 C CA . GLN A 1 203 ? 18.137 32.137 -20.419 1.00 42.53 203 GLN A CA 1
ATOM 1615 C C . GLN A 1 203 ? 16.641 32.046 -20.093 1.00 42.53 203 GLN A C 1
ATOM 1617 O O . GLN A 1 203 ? 15.880 32.947 -20.441 1.00 42.53 203 GLN A O 1
ATOM 1622 N N . GLN A 1 204 ? 16.231 30.987 -19.396 1.00 33.06 204 GLN A N 1
ATOM 1623 C CA . GLN A 1 204 ? 14.950 30.942 -18.698 1.00 33.06 204 GLN A CA 1
ATOM 1624 C C . GLN A 1 204 ? 15.195 31.004 -17.195 1.00 33.06 204 GLN A C 1
ATOM 1626 O O . GLN A 1 204 ? 15.994 30.256 -16.635 1.00 33.06 204 GLN A O 1
ATOM 1631 N N . SER A 1 205 ? 14.521 31.972 -16.585 1.00 38.03 205 SER A N 1
ATOM 1632 C CA . SER A 1 205 ? 14.522 32.300 -15.168 1.00 38.03 205 SER A CA 1
ATOM 1633 C C . SER A 1 205 ? 14.194 31.082 -14.303 1.00 38.03 205 SER A C 1
ATOM 1635 O O . SER A 1 205 ? 13.295 30.306 -14.625 1.00 38.03 205 SER A O 1
ATOM 1637 N N . ALA A 1 206 ? 14.923 30.938 -13.195 1.00 36.28 206 ALA A N 1
ATOM 1638 C CA . ALA A 1 206 ? 14.716 29.871 -12.225 1.00 36.28 206 ALA A CA 1
ATOM 1639 C C . ALA A 1 206 ? 13.270 29.888 -11.681 1.00 36.28 206 ALA A C 1
ATOM 1641 O O . ALA A 1 206 ? 12.790 30.957 -11.287 1.00 36.28 206 ALA A O 1
ATOM 1642 N N . PRO A 1 207 ? 12.572 28.737 -11.630 1.00 38.12 207 PRO A N 1
ATOM 1643 C CA . PRO A 1 207 ? 11.314 28.639 -10.909 1.00 38.12 207 PRO A CA 1
ATOM 1644 C C . PRO A 1 207 ? 11.553 28.780 -9.395 1.00 38.12 207 PRO A C 1
ATOM 1646 O O . PRO A 1 207 ? 12.626 28.416 -8.904 1.00 38.12 207 PRO A O 1
ATOM 1649 N N . PRO A 1 208 ? 10.573 29.312 -8.645 1.00 33.66 208 PRO A N 1
ATOM 1650 C CA . PRO A 1 208 ? 10.703 29.537 -7.209 1.00 33.66 208 PRO A CA 1
ATOM 1651 C C . PRO A 1 208 ? 10.923 28.222 -6.451 1.00 33.66 208 PRO A C 1
ATOM 1653 O O . PRO A 1 208 ? 10.321 27.196 -6.771 1.00 33.66 208 PRO A O 1
ATOM 1656 N N . ALA A 1 209 ? 11.783 28.270 -5.432 1.00 39.00 209 ALA A N 1
ATOM 1657 C CA . ALA A 1 209 ? 12.083 27.133 -4.574 1.00 39.00 209 ALA A CA 1
ATOM 1658 C C . ALA A 1 209 ? 10.835 26.705 -3.784 1.00 39.00 209 ALA A C 1
ATOM 1660 O O . ALA A 1 209 ? 10.289 27.481 -3.001 1.00 39.00 209 ALA A O 1
ATOM 1661 N N . THR A 1 210 ? 10.398 25.461 -3.976 1.00 45.84 210 THR A N 1
ATOM 1662 C CA . THR A 1 210 ? 9.438 24.792 -3.092 1.00 45.84 210 THR A CA 1
ATOM 1663 C C . THR A 1 210 ? 10.213 24.105 -1.973 1.00 45.84 210 THR A C 1
ATOM 1665 O O . THR A 1 210 ? 11.089 23.286 -2.238 1.00 45.84 210 THR A O 1
ATOM 1668 N N . THR A 1 211 ? 9.906 24.469 -0.734 1.00 39.62 211 THR A N 1
ATOM 1669 C CA . THR A 1 211 ? 10.644 24.164 0.503 1.00 39.62 211 THR A CA 1
ATOM 1670 C C . THR A 1 211 ? 10.493 22.744 1.058 1.00 39.62 211 THR A C 1
ATOM 1672 O O . THR A 1 211 ? 10.850 22.525 2.210 1.00 39.62 211 THR A O 1
ATOM 1675 N N . ASP A 1 212 ? 10.048 21.761 0.280 1.00 40.72 212 ASP A N 1
ATOM 1676 C CA . ASP A 1 212 ? 9.866 20.398 0.799 1.00 40.72 212 ASP A CA 1
ATOM 1677 C C . ASP A 1 212 ? 11.054 19.525 0.376 1.00 40.72 212 ASP A C 1
ATOM 1679 O O . ASP A 1 212 ? 11.081 18.935 -0.708 1.00 40.72 212 ASP A O 1
ATOM 1683 N N . SER A 1 213 ? 12.090 19.538 1.221 1.00 37.84 213 SER A N 1
ATOM 1684 C CA . SER A 1 213 ? 13.336 18.794 1.019 1.00 37.84 213 SER A CA 1
ATOM 1685 C C . SER A 1 213 ? 13.122 17.286 1.172 1.00 37.84 213 SER A C 1
ATOM 1687 O O . SER A 1 213 ? 12.392 16.816 2.041 1.00 37.84 213 SER A O 1
ATOM 1689 N N . TYR A 1 214 ? 13.847 16.531 0.350 1.00 38.75 214 TYR A N 1
ATOM 1690 C CA . TYR A 1 214 ? 13.962 15.069 0.325 1.00 38.75 214 TYR A CA 1
ATOM 1691 C C . TYR A 1 214 ? 14.309 14.430 1.690 1.00 38.75 214 TYR A C 1
ATOM 1693 O O . TYR A 1 214 ? 14.054 13.244 1.899 1.00 38.75 214 TYR A O 1
ATOM 1701 N N . ASP A 1 215 ? 14.852 15.217 2.619 1.00 39.47 215 ASP A N 1
ATOM 1702 C CA . ASP A 1 215 ? 15.384 14.759 3.906 1.00 39.47 215 ASP A CA 1
ATOM 1703 C C . ASP A 1 215 ? 14.330 14.493 4.989 1.00 39.47 215 ASP A C 1
ATOM 1705 O O . ASP A 1 215 ? 14.655 13.886 6.002 1.00 39.47 215 ASP A O 1
ATOM 1709 N N . GLU A 1 216 ? 13.064 14.876 4.800 1.00 44.91 216 GLU A N 1
ATOM 1710 C CA . GLU A 1 216 ? 12.023 14.652 5.824 1.00 44.91 216 GLU A CA 1
ATOM 1711 C C . GLU A 1 216 ? 11.657 13.158 6.013 1.00 44.91 216 GLU A C 1
ATOM 1713 O O . GLU A 1 216 ? 10.879 12.791 6.896 1.00 44.91 216 GLU A O 1
ATOM 1718 N N . PHE A 1 217 ? 12.221 12.277 5.178 1.00 40.41 217 PHE A N 1
ATOM 1719 C CA . PHE A 1 217 ? 12.016 10.825 5.206 1.00 40.41 217 PHE A CA 1
ATOM 1720 C C . PHE A 1 217 ? 13.231 10.012 5.670 1.00 40.41 217 PHE A C 1
ATOM 1722 O O . PHE A 1 217 ? 13.142 8.779 5.658 1.00 40.41 217 PHE A O 1
ATOM 1729 N N . LEU A 1 218 ? 14.337 10.665 6.042 1.00 38.19 218 LEU A N 1
ATOM 1730 C CA . LEU A 1 218 ? 15.477 10.013 6.697 1.00 38.19 218 LEU A CA 1
ATOM 1731 C C . LEU A 1 218 ? 15.279 9.952 8.215 1.00 38.19 218 LEU A C 1
ATOM 1733 O O . LEU A 1 218 ? 14.821 10.955 8.803 1.00 38.19 218 LEU A O 1
#

Mean predicted aligned error: 12.37 Å

Radius of gyration: 23.83 Å; Cα contacts (8 Å, |Δi|>4): 302; chains: 1; bounding box: 64×51×69 Å

Organism: Salmonella enteritidis (NCBI:txid149539)

pLDDT: mean 77.98, std 23.71, range [28.31, 98.5]

Sequence (218 aa):
MINQEIFKDKWLYPQTEPDQQNRTRKLNIEPNDFNGDVETMKFSYSFGKGEGLYFSAPITVCRTIIEALQDCLRKSEKSMLKFTNENGNKPPVSLIVGREDNLVPFIAIAGEIQGVGARQKKFYFSYPKGFRIFRDGQQVSDLELAERCARAFITNFEKFLQNLEEKYKPREFQQGGGSFGRGGYGGGQGGGQRSGGGYQQQQQSAPPATTDSYDEFL

Solvent-accessible surface area (backbone atoms only — not comparable to full-atom values): 13642 Å² total; per-residue (Å²): 135,80,71,70,69,63,80,67,49,58,78,66,35,36,20,30,72,61,46,101,83,69,48,64,48,55,59,42,73,44,74,44,65,57,97,79,36,25,58,28,42,32,39,36,51,67,86,50,93,92,44,61,52,69,38,70,33,43,68,71,54,51,52,52,51,47,49,48,50,56,51,39,76,68,51,98,59,60,42,75,50,79,48,72,47,69,82,69,97,58,69,48,25,31,43,35,38,27,25,41,87,85,61,47,51,37,43,31,45,37,34,54,37,90,98,76,44,78,48,71,51,62,19,31,27,61,72,67,87,96,65,85,60,67,56,96,88,38,72,62,53,70,60,58,44,23,53,51,39,45,54,51,29,48,61,51,50,53,51,54,50,53,59,42,60,80,38,51,44,78,81,76,76,74,74,77,78,70,71,83,72,88,73,83,87,79,89,87,87,83,87,87,86,86,85,89,84,85,88,81,81,84,90,74,81,82,76,83,86,75,89,79,63,86,64,84,80,111

Foldseek 3Di:
DDDPCVLVPQLLFFWFQQDPVGDIDGFRWDFPDDPLAGAWIWTKDAPDDQRMDIDTHGLVVLVVLLVLLVVQLVDPAWDKDKDWDPPDDDWIKIWMWIADRVSFTWIKIWTARPPPGTDMTITFNFDDPPDFDDDPNHTDDRRVSRSVSSVSSSVVSVVVSVVCVVRYDHDPPPPPPPPPPDDDDDDDDDDDDDDDDDDDDDDDDDDDDDPDDPPVVD

Nearest PDB structures (foldseek):
  3nuz-assembly3_E  TM=4.352E-01  e=2.124E+00  Bacteroides fragilis NCTC 9343
  3nuz-assembly3_F  TM=2.724E-01  e=9.946E-01  Bacteroides fragilis NCTC 9343
  8ceo-assembly1_d  TM=4.077E-01  e=6.823E+00  Saccharomyces cerevisiae
  2p4b-assembly1_B  TM=1.995E-01  e=1.118E+00  Escherichia coli K-12
  6in8-assembly1_A  TM=3.317E-01  e=7.233E+00  Pseudomonas aeruginosa PAO1